Protein AF-A0A2A5XKE8-F1 (afdb_monomer_lite)

Radius of gyration: 31.84 Å; chains: 1; bounding box: 70×26×114 Å

Secondary structure (DSSP, 8-state):
-EEE--EEEEEE-TTS-EEEEEEE--EEE--TTT--EEEPEEEE-SSEEEEEEEEEE------TTS-EEEEEEEEEETT-EEEETTEEEEEEEEEEEEE--TT--S--EEEEEEEEEEE-TTS-EEEEEEEEEEETTEEEEE-EEEEETTEEEEEEEEEEETTTTEEEEEEEEEGGGS---EEEEEEEEETHHHHHHHHHHHHHHHHHHHHHHHHHH--

Foldseek 3Di:
DKDKDKDWDWDQDPVRDTDTDDIWIWIWDQDPPPGIDTDWTWDDDPFKIKIKTFRDWDDPPQDPVDQWDDKDKDKDAAQDWDDDPQKIKHQPDKDWDWPCPVPDPAWTWIKIWTWIWIAGPVGDIWIWIWMWIAHRNDIDTDWTWTDDPQWIKIWTWDDDDPPVNITIIIITTGNSVDDTDIDMDMDMDGPVVVVVVVVVVVVVVVVVVVVVVVVVVVD

pLDDT: mean 70.06, std 11.03, range [45.16, 94.19]

Structure (mmCIF, N/CA/C/O backbone):
data_AF-A0A2A5XKE8-F1
#
_entry.id   AF-A0A2A5XKE8-F1
#
loop_
_atom_site.group_PDB
_atom_site.id
_atom_site.type_symbol
_atom_site.label_atom_id
_atom_site.label_alt_id
_atom_site.label_comp_id
_atom_site.label_asym_id
_atom_site.label_entity_id
_atom_site.label_seq_id
_atom_site.pdbx_PDB_ins_code
_atom_site.Cartn_x
_atom_site.Cartn_y
_atom_site.Cartn_z
_atom_site.occupancy
_atom_site.B_iso_or_equiv
_atom_site.auth_seq_id
_atom_site.auth_comp_id
_atom_site.auth_asym_id
_atom_site.auth_atom_id
_atom_site.pdbx_PDB_model_num
ATOM 1 N N . ILE A 1 1 ? 8.400 7.708 13.912 1.00 57.88 1 ILE A N 1
ATOM 2 C CA . ILE A 1 1 ? 7.518 8.795 13.405 1.00 57.88 1 ILE A CA 1
ATOM 3 C C . ILE A 1 1 ? 6.110 8.566 13.942 1.00 57.88 1 ILE A C 1
ATOM 5 O O . ILE A 1 1 ? 5.702 7.415 14.064 1.00 57.88 1 ILE A O 1
ATOM 9 N N . ASN A 1 2 ? 5.396 9.638 14.292 1.00 59.97 2 ASN A N 1
ATOM 10 C CA . ASN A 1 2 ? 4.041 9.581 14.834 1.00 59.97 2 ASN A CA 1
ATOM 11 C C . ASN A 1 2 ? 3.037 9.895 13.707 1.00 59.97 2 ASN A C 1
ATOM 13 O O . ASN A 1 2 ? 2.985 11.043 13.273 1.00 59.97 2 ASN A O 1
ATOM 17 N N . LYS A 1 3 ? 2.240 8.911 13.249 1.00 63.44 3 LYS A N 1
ATOM 18 C CA . LYS A 1 3 ? 1.165 9.122 12.254 1.00 63.44 3 LYS A CA 1
ATOM 19 C C . LYS A 1 3 ? -0.223 8.855 12.854 1.00 63.44 3 LYS A C 1
ATOM 21 O O . LYS A 1 3 ? -0.474 7.779 13.396 1.00 63.44 3 LYS A O 1
ATOM 26 N N . THR A 1 4 ? -1.121 9.833 12.736 1.00 65.31 4 THR A N 1
ATOM 27 C CA . THR A 1 4 ? -2.529 9.741 13.163 1.00 65.31 4 THR A CA 1
ATOM 28 C C . THR A 1 4 ? -3.413 9.524 11.944 1.00 65.31 4 THR A C 1
ATOM 30 O O . THR A 1 4 ? -3.247 10.228 10.950 1.00 65.31 4 THR A O 1
ATOM 33 N N . TYR A 1 5 ? -4.357 8.589 12.030 1.00 67.88 5 TYR A N 1
ATOM 34 C CA . TYR A 1 5 ? -5.346 8.343 10.984 1.00 67.88 5 TYR A CA 1
ATOM 35 C C . TYR A 1 5 ? -6.744 8.644 11.512 1.00 67.88 5 TYR A C 1
ATOM 37 O O . TYR A 1 5 ? -7.051 8.317 12.656 1.00 67.88 5 TYR A O 1
ATOM 45 N N . GLU A 1 6 ? -7.581 9.245 10.673 1.00 73.00 6 GLU A N 1
ATOM 46 C CA . GLU A 1 6 ? -9.000 9.464 10.947 1.00 73.00 6 GLU A CA 1
ATOM 47 C C . GLU A 1 6 ? -9.807 8.398 10.200 1.00 73.00 6 GLU A C 1
ATOM 49 O O . GLU A 1 6 ? -9.704 8.274 8.979 1.00 73.00 6 GLU A O 1
ATOM 54 N N . VAL A 1 7 ? -10.556 7.575 10.938 1.00 73.31 7 VAL A N 1
ATOM 55 C CA . VAL A 1 7 ? -11.347 6.472 10.381 1.00 73.31 7 VAL A CA 1
ATOM 56 C C . VAL A 1 7 ? -12.816 6.692 10.712 1.00 73.31 7 VAL A C 1
ATOM 58 O O . VAL A 1 7 ? -13.232 6.566 11.867 1.00 73.31 7 VAL A O 1
ATOM 61 N N . GLU A 1 8 ? -13.604 6.986 9.684 1.00 77.44 8 GLU A N 1
ATOM 62 C CA . GLU A 1 8 ? -15.050 7.172 9.781 1.00 77.44 8 GLU A CA 1
ATOM 63 C C . GLU A 1 8 ? -15.791 5.847 9.559 1.00 77.44 8 GLU A C 1
ATOM 65 O O . GLU A 1 8 ? -15.560 5.128 8.584 1.00 77.44 8 GLU A O 1
ATOM 70 N N . TYR A 1 9 ? -16.712 5.524 10.463 1.00 73.94 9 TYR A N 1
ATOM 71 C CA . TYR A 1 9 ? -17.540 4.327 10.391 1.00 73.94 9 TYR A CA 1
ATOM 72 C C . TYR A 1 9 ? -18.950 4.677 9.929 1.00 73.94 9 TYR A C 1
ATOM 74 O O . TYR A 1 9 ? -19.633 5.518 10.518 1.00 73.94 9 TYR A O 1
ATOM 82 N N . PHE A 1 10 ? -19.415 3.956 8.910 1.00 78.38 10 PHE A N 1
ATOM 83 C CA . PHE A 1 10 ? -20.748 4.109 8.341 1.00 78.38 10 PHE A CA 1
ATOM 84 C C . PHE A 1 10 ? -21.548 2.815 8.473 1.00 78.38 10 PHE A C 1
ATOM 86 O O . PHE A 1 10 ? -21.023 1.719 8.274 1.00 78.38 10 PHE A O 1
ATOM 93 N N . ASN A 1 11 ? -22.839 2.940 8.771 1.00 76.12 11 ASN A N 1
ATOM 94 C CA . ASN A 1 11 ? -23.785 1.834 8.719 1.00 76.12 11 ASN A CA 1
ATOM 95 C C . ASN A 1 11 ? -24.536 1.859 7.384 1.00 76.12 11 ASN A C 1
ATOM 97 O O . ASN A 1 11 ? -25.026 2.908 6.959 1.00 76.12 11 ASN A O 1
ATOM 101 N N . LEU A 1 12 ? -24.636 0.707 6.727 1.00 73.38 12 LEU A N 1
ATOM 102 C CA . LEU A 1 12 ? -25.359 0.577 5.468 1.00 73.38 12 LEU A CA 1
ATOM 103 C C . LEU A 1 12 ? -26.851 0.369 5.756 1.00 73.38 12 LEU A C 1
ATOM 105 O O . LEU A 1 12 ? -27.257 -0.673 6.277 1.00 73.38 12 LEU A O 1
ATOM 109 N N . LYS A 1 13 ? -27.690 1.346 5.396 1.00 74.81 13 LYS A N 1
ATOM 110 C CA . LYS A 1 13 ? -29.150 1.189 5.450 1.00 74.81 13 LYS A CA 1
ATOM 111 C C . LYS A 1 13 ? -29.639 0.291 4.315 1.00 74.81 13 LYS A C 1
ATOM 113 O O . LYS A 1 13 ? -29.020 0.193 3.259 1.00 74.81 13 LYS A O 1
ATOM 118 N N . LYS A 1 14 ? -30.810 -0.325 4.512 1.00 68.00 14 LYS A N 1
ATOM 119 C CA . LYS A 1 14 ? -31.470 -1.193 3.514 1.00 68.00 14 LYS A CA 1
ATOM 120 C C . LYS A 1 14 ? -31.769 -0.489 2.183 1.00 68.00 14 LYS A C 1
ATOM 122 O O . LYS A 1 14 ? -31.906 -1.167 1.173 1.00 68.00 14 LYS A O 1
ATOM 127 N N . ASP A 1 15 ? -31.792 0.842 2.187 1.00 71.81 15 ASP A N 1
ATOM 128 C CA . ASP A 1 15 ? -32.018 1.683 1.007 1.00 71.81 15 ASP A CA 1
ATOM 129 C C . ASP A 1 15 ? -30.712 2.051 0.268 1.00 71.81 15 ASP A C 1
ATOM 131 O O . ASP A 1 15 ? -30.727 2.868 -0.647 1.00 71.81 15 ASP A O 1
ATOM 135 N N . GLY A 1 16 ? -29.567 1.486 0.673 1.00 72.06 16 GLY A N 1
ATOM 136 C CA . GLY A 1 16 ? -28.259 1.732 0.052 1.00 72.06 16 GLY A CA 1
ATOM 137 C C . GLY A 1 16 ? -27.580 3.038 0.478 1.00 72.06 16 GLY A C 1
ATOM 138 O O . GLY A 1 16 ? -26.520 3.373 -0.044 1.00 72.06 16 GLY A O 1
ATOM 139 N N . THR A 1 17 ? -28.162 3.777 1.425 1.00 70.19 17 THR A N 1
ATOM 140 C CA . THR A 1 17 ? -27.572 4.999 1.986 1.00 70.19 17 THR A CA 1
ATOM 141 C C . THR A 1 17 ? -26.669 4.685 3.180 1.00 70.19 17 THR A C 1
ATOM 143 O O . THR A 1 17 ? -26.975 3.820 4.005 1.00 70.19 17 THR A O 1
ATOM 146 N N . PHE A 1 18 ? -25.546 5.396 3.271 1.00 73.75 18 PHE A N 1
ATOM 147 C CA . PHE A 1 18 ? -24.601 5.298 4.381 1.00 73.75 18 PHE A CA 1
ATOM 148 C C . PHE A 1 18 ? -24.987 6.296 5.477 1.00 73.75 18 PHE A C 1
ATOM 150 O O . PHE A 1 18 ? -25.094 7.493 5.222 1.00 73.75 18 PHE A O 1
ATOM 157 N N . GLU A 1 19 ? -25.207 5.814 6.699 1.00 69.38 19 GLU A N 1
ATOM 158 C CA . GLU A 1 19 ? -25.415 6.661 7.875 1.00 69.38 19 GLU A CA 1
ATOM 159 C C . GLU A 1 19 ? -24.149 6.664 8.729 1.00 69.38 19 GLU A C 1
ATOM 161 O O . GLU A 1 19 ? -23.698 5.611 9.184 1.00 69.38 19 GLU A O 1
ATOM 166 N N . TYR A 1 20 ? -23.577 7.851 8.933 1.00 70.00 20 TYR A N 1
ATOM 167 C CA . TYR A 1 20 ? -22.421 8.044 9.800 1.00 70.00 20 TYR A CA 1
ATOM 168 C C . TYR A 1 20 ? -22.751 7.613 11.234 1.00 70.00 20 TYR A C 1
ATOM 170 O O . TYR A 1 20 ? -23.765 8.025 11.800 1.00 70.00 20 TYR A O 1
ATOM 178 N N . GLN A 1 21 ? -21.897 6.773 11.812 1.00 67.12 21 GLN A N 1
ATOM 179 C CA . GLN A 1 21 ? -22.031 6.284 13.182 1.00 67.12 21 GLN A CA 1
ATOM 180 C C . GLN A 1 21 ? -21.066 7.022 14.107 1.00 67.12 21 GLN A C 1
ATOM 182 O O . GLN A 1 21 ? -21.492 7.624 15.093 1.00 67.12 21 GLN A O 1
ATOM 187 N N . PHE A 1 22 ? -19.772 6.964 13.794 1.00 65.75 22 PHE A N 1
ATOM 188 C CA . PHE A 1 22 ? -18.718 7.547 14.612 1.00 65.75 22 PHE A CA 1
ATOM 189 C C . PHE A 1 22 ? -17.369 7.588 13.888 1.00 65.75 22 PHE A C 1
ATOM 191 O O . PHE A 1 22 ? -17.139 6.836 12.944 1.00 65.75 22 PHE A O 1
ATOM 198 N N . THR A 1 23 ? -16.458 8.408 14.405 1.00 68.81 23 THR A N 1
ATOM 199 C CA . THR A 1 23 ? -15.061 8.488 13.972 1.00 68.81 23 THR A CA 1
ATOM 200 C C . THR A 1 23 ? -14.151 7.978 15.078 1.00 68.81 23 THR A C 1
ATOM 202 O O . THR A 1 23 ? -14.299 8.358 16.244 1.00 68.81 23 THR A O 1
ATOM 205 N N . LEU A 1 24 ? -13.188 7.134 14.710 1.00 68.06 24 LEU A N 1
ATOM 206 C CA . LEU A 1 24 ? -12.073 6.747 15.567 1.00 68.06 24 LEU A CA 1
ATOM 207 C C . LEU A 1 24 ? -10.780 7.317 15.003 1.00 68.06 24 LEU A C 1
ATOM 209 O O . LEU A 1 24 ? -10.559 7.292 13.797 1.00 68.06 24 LEU A O 1
ATOM 213 N N . ASN A 1 25 ? -9.908 7.762 15.904 1.00 66.12 25 ASN A N 1
ATOM 214 C CA . ASN A 1 25 ? -8.600 8.307 15.558 1.00 66.12 25 ASN A CA 1
ATOM 215 C C . ASN A 1 25 ? -7.491 7.374 16.061 1.00 66.12 25 ASN A C 1
ATOM 217 O O . ASN A 1 25 ? -6.861 7.676 17.080 1.00 66.12 25 ASN A O 1
ATOM 221 N N . PRO A 1 26 ? -7.302 6.186 15.456 1.00 65.62 26 PRO A N 1
ATOM 222 C CA . PRO A 1 26 ? -6.189 5.331 15.818 1.00 65.62 26 PRO A CA 1
ATOM 223 C C . PRO A 1 26 ? -4.871 5.971 15.368 1.00 65.62 26 PRO A C 1
ATOM 225 O O . PRO A 1 26 ? -4.769 6.633 14.333 1.00 65.62 26 PRO A O 1
ATOM 228 N N . PHE A 1 27 ? -3.840 5.757 16.168 1.00 63.53 27 PHE A N 1
ATOM 229 C CA . PHE A 1 27 ? -2.528 6.341 15.965 1.00 63.53 27 PHE A CA 1
ATOM 230 C C . PHE A 1 27 ? -1.472 5.229 15.983 1.00 63.53 27 PHE A C 1
ATOM 232 O O . PHE A 1 27 ? -1.585 4.277 16.757 1.00 63.53 27 PHE A O 1
ATOM 239 N N . ILE A 1 28 ? -0.460 5.334 15.118 1.00 61.72 28 ILE A N 1
ATOM 240 C CA . ILE A 1 28 ? 0.628 4.356 15.016 1.00 61.72 28 ILE A CA 1
ATOM 241 C C . ILE A 1 28 ? 1.982 5.026 15.271 1.00 61.72 28 ILE A C 1
ATOM 243 O O . ILE A 1 28 ? 2.338 6.036 14.653 1.00 61.72 28 ILE A O 1
ATOM 247 N N . GLN A 1 29 ? 2.743 4.439 16.197 1.00 56.53 29 GLN A N 1
ATOM 248 C CA . GLN A 1 29 ? 4.143 4.769 16.433 1.00 56.53 29 GLN A CA 1
ATOM 249 C C . GLN A 1 29 ? 5.007 3.828 15.600 1.00 56.53 29 GLN A C 1
ATOM 251 O O . GLN A 1 29 ? 5.116 2.631 15.874 1.00 56.53 29 GLN A O 1
ATOM 256 N N . LEU A 1 30 ? 5.609 4.391 14.560 1.00 57.34 30 LEU A N 1
ATOM 257 C CA . LEU A 1 30 ? 6.448 3.660 13.619 1.00 57.34 30 LEU A CA 1
ATOM 258 C C . LEU A 1 30 ? 7.893 3.737 14.115 1.00 57.34 30 LEU A C 1
ATOM 260 O O . LEU A 1 30 ? 8.438 4.842 14.261 1.00 57.34 30 LEU A O 1
ATOM 264 N N . ASN A 1 31 ? 8.479 2.577 14.415 1.00 52.53 31 ASN A N 1
ATOM 265 C CA . ASN A 1 31 ? 9.856 2.418 14.876 1.00 52.53 31 ASN A CA 1
ATOM 266 C C . ASN A 1 31 ? 10.547 1.310 14.065 1.00 52.53 31 ASN A C 1
ATOM 268 O O . ASN A 1 31 ? 10.176 0.142 14.164 1.00 52.53 31 ASN A O 1
ATOM 272 N N . GLU A 1 32 ? 11.571 1.684 13.298 1.00 53.69 32 GLU A N 1
ATOM 273 C CA . GLU A 1 32 ? 12.306 0.802 12.378 1.00 53.69 32 GLU A CA 1
ATOM 274 C C . GLU A 1 32 ? 13.070 -0.334 13.080 1.00 53.69 32 GLU A C 1
ATOM 276 O O . GLU A 1 32 ? 13.353 -1.358 12.466 1.00 53.69 32 GLU A O 1
ATOM 281 N N . ILE A 1 33 ? 13.391 -0.187 14.373 1.00 50.44 33 ILE A N 1
ATOM 282 C CA . ILE A 1 33 ? 14.240 -1.141 15.111 1.00 50.44 33 ILE A CA 1
ATOM 283 C C . ILE A 1 33 ? 13.409 -2.113 15.961 1.00 50.44 33 ILE A C 1
ATOM 285 O O . ILE A 1 33 ? 13.790 -3.268 16.140 1.00 50.44 33 ILE A O 1
ATOM 289 N N . MET A 1 34 ? 12.281 -1.651 16.509 1.00 53.91 34 MET A N 1
ATOM 290 C CA . MET A 1 34 ? 11.487 -2.391 17.507 1.00 53.91 34 MET A CA 1
ATOM 291 C C . MET A 1 34 ? 10.119 -2.864 16.985 1.00 53.91 34 MET A C 1
ATOM 293 O O . MET A 1 34 ? 9.387 -3.522 17.723 1.00 53.91 34 MET A O 1
ATOM 297 N N . GLY A 1 35 ? 9.777 -2.560 15.728 1.00 54.53 35 GLY A N 1
ATOM 298 C CA . GLY A 1 35 ? 8.476 -2.866 15.133 1.00 54.53 35 GLY A CA 1
ATOM 299 C C . GLY A 1 35 ? 7.404 -1.817 15.446 1.00 54.53 35 GLY A C 1
ATOM 300 O O . GLY A 1 35 ? 7.580 -0.934 16.288 1.00 54.53 35 GLY A O 1
ATOM 301 N N . ASN A 1 36 ? 6.279 -1.904 14.735 1.00 55.69 36 ASN A N 1
ATOM 302 C CA . ASN A 1 36 ? 5.171 -0.962 14.874 1.00 55.69 36 ASN A CA 1
ATOM 303 C C . ASN A 1 36 ? 4.461 -1.162 16.218 1.00 55.69 36 ASN A C 1
ATOM 305 O O . ASN A 1 36 ? 3.918 -2.236 16.484 1.00 55.69 36 ASN A O 1
ATOM 309 N N . VAL A 1 37 ? 4.432 -0.118 17.050 1.00 53.78 37 VAL A N 1
ATOM 310 C CA . VAL A 1 37 ? 3.644 -0.114 18.287 1.00 53.78 37 VAL A CA 1
ATOM 311 C C . VAL A 1 37 ? 2.305 0.528 17.973 1.00 53.78 37 VAL A C 1
ATOM 313 O O . VAL A 1 37 ? 2.186 1.733 17.741 1.00 53.78 37 VAL A O 1
ATOM 316 N N . ALA A 1 38 ? 1.299 -0.328 17.911 1.00 52.56 38 ALA A N 1
ATOM 317 C CA . ALA A 1 38 ? -0.066 0.038 17.623 1.00 52.56 38 ALA A CA 1
ATOM 318 C C . ALA A 1 38 ? -0.838 0.191 18.934 1.00 52.56 38 ALA A C 1
ATOM 320 O O . ALA A 1 38 ? -1.060 -0.783 19.655 1.00 52.56 38 ALA A O 1
ATOM 321 N N . GLU A 1 39 ? -1.241 1.419 19.256 1.00 55.62 39 GLU A N 1
ATOM 322 C CA . GLU A 1 39 ? -2.087 1.673 20.419 1.00 55.62 39 GLU A CA 1
ATOM 323 C C . GLU A 1 39 ? -3.560 1.692 19.982 1.00 55.62 39 GLU A C 1
ATOM 325 O O . GLU A 1 39 ? -3.934 2.449 19.079 1.00 55.62 39 GLU A O 1
ATOM 330 N N . PRO A 1 40 ? -4.418 0.832 20.561 1.00 55.00 40 PRO A N 1
ATOM 331 C CA . PRO A 1 40 ? -5.811 0.745 20.156 1.00 55.00 40 PRO A CA 1
ATOM 332 C C . PRO A 1 40 ? -6.593 1.984 20.604 1.00 55.00 40 PRO A C 1
ATOM 334 O O . PRO A 1 40 ? -6.545 2.378 21.769 1.00 55.00 40 PRO A O 1
ATOM 337 N N . SER A 1 41 ? -7.383 2.557 19.695 1.00 52.88 41 SER A N 1
ATOM 338 C CA . SER A 1 41 ? -8.382 3.571 20.049 1.00 52.88 41 SER A CA 1
ATOM 339 C C . SER A 1 41 ? -9.702 2.881 20.392 1.00 52.88 41 SER A C 1
ATOM 341 O O . SER A 1 41 ? -10.133 1.963 19.685 1.00 52.88 41 SER A O 1
ATOM 343 N N . THR A 1 42 ? -10.319 3.299 21.497 1.00 56.56 42 THR A N 1
ATOM 344 C CA . THR A 1 42 ? -11.562 2.719 22.024 1.00 56.56 42 THR A CA 1
ATOM 345 C C . THR A 1 42 ? -12.635 3.792 22.054 1.00 56.56 42 THR A C 1
ATOM 347 O O . THR A 1 42 ? -12.401 4.879 22.581 1.00 56.56 42 THR A O 1
ATOM 350 N N . GLN A 1 43 ? -13.822 3.479 21.543 1.00 56.84 43 GLN A N 1
ATOM 351 C CA . GLN A 1 43 ? -15.004 4.299 21.780 1.00 56.84 43 GLN A CA 1
ATOM 352 C C . GLN A 1 43 ? -16.096 3.469 22.431 1.00 56.84 43 GLN A C 1
ATOM 354 O O . GLN A 1 43 ? -16.401 2.350 22.009 1.00 56.84 43 GLN A O 1
ATOM 359 N N . HIS A 1 44 ? -16.651 4.057 23.485 1.00 53.97 44 HIS A N 1
ATOM 360 C CA . HIS A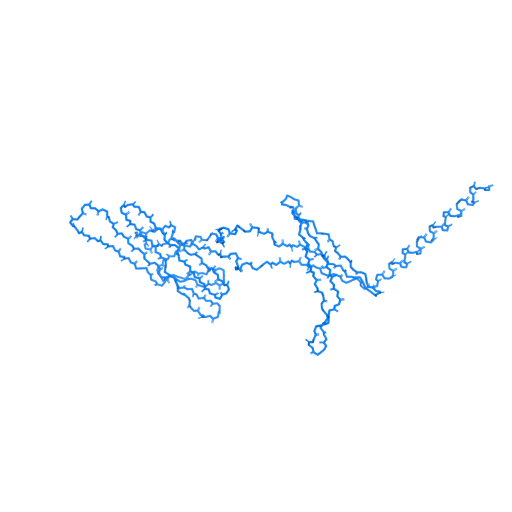 1 44 ? -17.651 3.436 24.329 1.00 53.97 44 HIS A CA 1
ATOM 361 C C . HIS A 1 44 ? -19.050 3.824 23.860 1.00 53.97 44 HIS A C 1
ATOM 363 O O . HIS A 1 44 ? -19.378 5.013 23.803 1.00 53.97 44 HIS A O 1
ATOM 369 N N . PHE A 1 45 ? -19.889 2.831 23.575 1.00 56.03 45 PHE A N 1
ATOM 370 C CA . PHE A 1 45 ? -21.327 3.023 23.391 1.00 56.03 45 PHE A CA 1
ATOM 371 C C . PHE A 1 45 ? -22.086 2.366 24.540 1.00 56.03 45 PHE A C 1
ATOM 373 O O . PHE A 1 45 ? -21.590 1.475 25.221 1.00 56.03 45 PHE A O 1
ATOM 380 N N . LEU A 1 46 ? -23.342 2.773 24.742 1.00 50.88 46 LEU A N 1
ATOM 381 C CA . LEU A 1 46 ? -24.173 2.269 25.844 1.00 50.88 46 LEU A CA 1
ATOM 382 C C . LEU A 1 46 ? -24.355 0.733 25.842 1.00 50.88 46 LEU A C 1
ATOM 384 O O . LEU A 1 46 ? -24.669 0.145 26.876 1.00 50.88 46 LEU A O 1
ATOM 388 N N . LEU A 1 47 ? -24.218 0.090 24.677 1.00 49.03 47 LEU A N 1
ATOM 389 C CA . LEU A 1 47 ? -24.500 -1.337 24.473 1.00 49.03 47 LEU A CA 1
ATOM 390 C C . LEU A 1 47 ? -23.286 -2.159 24.012 1.00 49.03 47 LEU A C 1
ATOM 392 O O . LEU A 1 47 ? -23.312 -3.385 24.142 1.00 49.03 47 LEU A O 1
ATOM 396 N N . TYR A 1 48 ? -22.245 -1.526 23.473 1.00 50.72 48 TYR A N 1
ATOM 397 C CA . TYR A 1 48 ? -21.072 -2.203 22.921 1.00 50.72 48 TYR A CA 1
ATOM 398 C C . TYR A 1 48 ? -19.864 -1.266 22.908 1.00 50.72 48 TYR A C 1
ATOM 400 O O . TYR A 1 48 ? -20.016 -0.059 22.756 1.00 50.72 48 TYR A O 1
ATOM 408 N N . ASP A 1 49 ? -18.668 -1.840 22.992 1.00 56.72 49 ASP A N 1
ATOM 409 C CA . ASP A 1 49 ? -17.419 -1.101 22.806 1.00 56.72 49 ASP A CA 1
ATOM 410 C C . ASP A 1 49 ? -16.768 -1.530 21.491 1.00 56.72 49 ASP A C 1
ATOM 412 O O . ASP A 1 49 ? -16.727 -2.726 21.169 1.00 56.72 49 ASP A O 1
ATOM 416 N N . VAL A 1 50 ? -16.271 -0.551 20.731 1.00 61.72 50 VAL A N 1
ATOM 417 C CA . VAL A 1 50 ? -15.536 -0.781 19.481 1.00 61.72 50 VAL A CA 1
ATOM 418 C C . VAL A 1 50 ? -14.067 -0.448 19.703 1.00 61.72 50 VAL A C 1
ATOM 420 O O . VAL A 1 50 ? -13.722 0.673 20.076 1.00 61.72 50 VAL A O 1
ATOM 423 N N . TYR A 1 51 ? -13.204 -1.425 19.435 1.00 59.41 51 TYR A N 1
ATOM 424 C CA . TYR A 1 51 ? -11.753 -1.286 19.497 1.00 59.41 51 TYR A CA 1
ATOM 425 C C . TYR A 1 51 ? -11.190 -1.314 18.090 1.00 59.41 51 TYR A C 1
ATOM 427 O O . TYR A 1 51 ? -11.402 -2.287 17.367 1.00 59.41 51 TYR A O 1
ATOM 435 N N . SER A 1 52 ? -10.445 -0.279 17.718 1.00 58.66 52 SER A N 1
ATOM 436 C CA . SER A 1 52 ? -9.721 -0.239 16.448 1.00 58.66 52 SER A CA 1
ATOM 437 C C . SER A 1 52 ? -8.227 -0.299 16.685 1.00 58.66 52 SER A C 1
ATOM 439 O O . SER A 1 52 ? -7.678 0.505 17.435 1.00 58.66 52 SER A O 1
ATOM 441 N N . HIS A 1 53 ? -7.575 -1.246 16.020 1.00 61.53 53 HIS A N 1
ATOM 442 C CA . HIS A 1 53 ? -6.142 -1.478 16.101 1.00 61.53 53 HIS A CA 1
ATOM 443 C C . HIS A 1 53 ? -5.518 -1.396 14.706 1.00 61.53 53 HIS A C 1
ATOM 445 O O . HIS A 1 53 ? -5.807 -2.232 13.847 1.00 61.53 53 HIS A O 1
ATOM 451 N N . LEU A 1 54 ? -4.660 -0.402 14.474 1.00 59.50 54 LEU A N 1
ATOM 452 C CA . LEU A 1 54 ? -3.857 -0.293 13.253 1.00 59.50 54 LEU A CA 1
ATOM 453 C C . LEU A 1 54 ? -2.686 -1.265 13.345 1.00 59.50 54 LEU A C 1
ATOM 455 O O . LEU A 1 54 ? -1.772 -1.041 14.115 1.00 59.50 54 LEU A O 1
ATOM 459 N N . THR A 1 55 ? -2.691 -2.347 12.580 1.00 58.19 55 THR A N 1
ATOM 460 C CA . THR A 1 55 ? -1.604 -3.342 12.632 1.00 58.19 55 THR A CA 1
ATOM 461 C C . THR A 1 55 ? -0.424 -2.927 11.750 1.00 58.19 55 THR A C 1
ATOM 463 O O . THR A 1 55 ? 0.725 -3.236 12.056 1.00 58.19 55 THR A O 1
ATOM 466 N N . TYR A 1 56 ? -0.700 -2.200 10.668 1.00 55.44 56 TYR A N 1
ATOM 467 C CA . TYR A 1 56 ? 0.307 -1.708 9.739 1.00 55.44 56 TYR A CA 1
ATOM 468 C C . TYR A 1 56 ? -0.206 -0.445 9.053 1.00 55.44 56 TYR A C 1
ATOM 470 O O . TYR A 1 56 ? -1.383 -0.364 8.696 1.00 55.44 56 TYR A O 1
ATOM 478 N N . ALA A 1 57 ? 0.679 0.522 8.870 1.00 56.91 57 ALA A N 1
ATOM 479 C CA . ALA A 1 57 ? 0.457 1.643 7.982 1.00 56.91 57 ALA A CA 1
ATOM 480 C C . ALA A 1 57 ? 1.690 1.750 7.098 1.00 56.91 57 ALA A C 1
ATOM 482 O O . ALA A 1 57 ? 2.804 1.708 7.626 1.00 56.91 57 ALA A O 1
ATOM 483 N N . ASP A 1 58 ? 1.473 1.853 5.793 1.00 57.12 58 ASP A N 1
ATOM 484 C CA . ASP A 1 58 ? 2.564 2.042 4.853 1.00 57.12 58 ASP A CA 1
ATOM 485 C C . ASP A 1 58 ? 3.318 3.346 5.177 1.00 57.12 58 ASP A C 1
ATOM 487 O O . ASP A 1 58 ? 2.729 4.391 5.503 1.00 57.12 58 ASP A O 1
ATOM 491 N N . VAL A 1 59 ? 4.641 3.243 5.218 1.00 52.84 59 VAL A N 1
ATOM 492 C CA . VAL A 1 59 ? 5.550 4.271 5.735 1.00 52.84 59 VAL A CA 1
ATOM 493 C C . VAL A 1 59 ? 6.579 4.725 4.741 1.00 52.84 59 VAL A C 1
ATOM 495 O O . VAL A 1 59 ? 7.317 5.642 5.095 1.00 52.84 59 VAL A O 1
ATOM 498 N N . ASP A 1 60 ? 6.601 4.151 3.544 1.00 56.00 60 ASP A N 1
ATOM 499 C CA . ASP A 1 60 ? 7.635 4.469 2.580 1.00 56.00 60 ASP A CA 1
ATOM 500 C C . ASP A 1 60 ? 7.514 5.951 2.178 1.00 56.00 60 ASP A C 1
ATOM 502 O O . ASP A 1 60 ? 6.640 6.385 1.422 1.00 56.00 60 ASP A O 1
ATOM 506 N N . GLU A 1 61 ? 8.370 6.770 2.803 1.00 54.84 61 GLU A N 1
ATOM 507 C CA . GLU A 1 61 ? 8.601 8.166 2.461 1.00 54.84 61 GLU A CA 1
ATOM 508 C C . GLU A 1 61 ? 9.415 8.162 1.179 1.00 54.84 61 GLU A C 1
ATOM 510 O O . GLU A 1 61 ? 10.645 8.184 1.176 1.00 54.84 61 GLU A O 1
ATOM 515 N N . HIS A 1 62 ? 8.700 8.062 0.071 1.00 56.72 62 HIS A N 1
ATOM 516 C CA . HIS A 1 62 ? 9.307 8.143 -1.235 1.00 56.72 62 HIS A CA 1
ATOM 517 C C . HIS A 1 62 ? 9.791 9.574 -1.514 1.00 56.72 62 HIS A C 1
ATOM 519 O O . HIS A 1 62 ? 9.116 10.557 -1.184 1.00 56.72 62 HIS A O 1
ATOM 525 N N . ASP A 1 63 ? 10.979 9.701 -2.106 1.00 58.50 63 ASP A N 1
ATOM 526 C CA . ASP A 1 63 ? 11.554 11.004 -2.433 1.00 58.50 63 ASP A CA 1
ATOM 527 C C . ASP A 1 63 ? 10.748 11.640 -3.570 1.00 58.50 63 ASP A C 1
ATOM 529 O O . ASP A 1 63 ? 10.731 11.159 -4.700 1.00 58.50 63 ASP A O 1
ATOM 533 N N . ILE A 1 64 ? 10.100 12.766 -3.275 1.00 60.50 64 ILE A N 1
ATOM 534 C CA . ILE A 1 64 ? 9.295 13.525 -4.240 1.00 60.50 64 ILE A CA 1
ATOM 535 C C . ILE A 1 64 ? 10.149 13.968 -5.449 1.00 60.50 64 ILE A C 1
ATOM 537 O O . ILE A 1 64 ? 9.609 14.212 -6.528 1.00 60.50 64 ILE A O 1
ATOM 541 N N . ASN A 1 65 ? 11.477 14.075 -5.295 1.00 60.03 65 ASN A N 1
ATOM 542 C CA . ASN A 1 65 ? 12.374 14.524 -6.361 1.00 60.03 65 ASN A CA 1
ATOM 543 C C . ASN A 1 65 ? 12.721 13.438 -7.394 1.00 60.03 65 ASN A C 1
ATOM 545 O O . ASN A 1 65 ? 13.028 13.791 -8.534 1.00 60.03 65 ASN A O 1
ATOM 549 N N . ASP A 1 66 ? 12.666 12.151 -7.037 1.00 68.56 66 ASP A N 1
ATOM 550 C CA . ASP A 1 66 ? 12.804 11.039 -7.988 1.00 68.56 66 ASP A CA 1
ATOM 551 C C . ASP A 1 66 ? 11.674 10.033 -7.762 1.00 68.56 66 ASP A C 1
ATOM 553 O O . ASP A 1 66 ? 11.861 9.040 -7.065 1.00 68.56 66 ASP A O 1
ATOM 557 N N . PRO A 1 67 ? 10.489 10.277 -8.351 1.00 68.00 67 PRO A N 1
ATOM 558 C CA . PRO A 1 67 ? 9.292 9.514 -8.040 1.00 68.00 67 PRO A CA 1
ATOM 559 C C . PRO A 1 67 ? 9.267 8.113 -8.666 1.00 68.00 67 PRO A C 1
ATOM 561 O O . PRO A 1 67 ? 8.217 7.477 -8.692 1.00 68.00 67 PRO A O 1
ATOM 564 N N . TYR A 1 68 ? 10.390 7.651 -9.221 1.00 74.69 68 TYR A N 1
ATOM 565 C CA . TYR A 1 68 ? 10.522 6.362 -9.884 1.00 74.69 68 TYR A CA 1
ATOM 566 C C . TYR A 1 68 ? 11.358 5.408 -9.028 1.00 74.69 68 TYR A C 1
ATOM 568 O O . TYR A 1 68 ? 12.576 5.553 -8.920 1.00 74.69 68 TYR A O 1
ATOM 576 N N . HIS A 1 69 ? 10.712 4.394 -8.460 1.00 64.44 69 HIS A N 1
ATOM 577 C CA . HIS A 1 69 ? 11.319 3.418 -7.559 1.00 64.44 69 HIS A CA 1
ATOM 578 C C . HIS A 1 69 ? 11.127 1.981 -8.069 1.00 64.44 69 HIS A C 1
ATOM 580 O O . HIS A 1 69 ? 10.569 1.762 -9.142 1.00 64.44 69 HIS A O 1
ATOM 586 N N . GLN A 1 70 ? 11.683 1.006 -7.340 1.00 64.25 70 GLN A N 1
ATOM 587 C CA . GLN A 1 70 ? 11.718 -0.418 -7.712 1.00 64.25 70 GLN A CA 1
ATOM 588 C C . GLN A 1 70 ? 12.405 -0.679 -9.062 1.00 64.25 70 GLN A C 1
ATOM 590 O O . GLN A 1 70 ? 11.780 -0.902 -10.095 1.00 64.25 70 GLN A O 1
ATOM 595 N N . GLU A 1 71 ? 13.741 -0.667 -9.044 1.00 71.81 71 GLU A N 1
ATOM 596 C CA . GLU A 1 71 ? 14.537 -1.004 -10.223 1.00 71.81 71 GLU A CA 1
ATOM 597 C C . GLU A 1 71 ? 14.434 -2.497 -10.548 1.00 71.81 71 GLU A C 1
ATOM 599 O O . GLU A 1 71 ? 14.946 -3.346 -9.815 1.00 71.81 71 GLU A O 1
ATOM 604 N N . SER A 1 72 ? 13.865 -2.803 -11.710 1.00 71.44 72 SER A N 1
ATOM 605 C CA . SER A 1 72 ? 13.826 -4.162 -12.241 1.00 71.44 72 SER A CA 1
ATOM 606 C C . SER A 1 72 ? 14.635 -4.271 -13.525 1.00 71.44 72 SER A C 1
ATOM 608 O O . SER A 1 72 ? 14.328 -3.647 -14.542 1.00 71.44 72 SER A O 1
ATOM 610 N N . ILE A 1 73 ? 15.702 -5.075 -13.479 1.00 71.94 73 ILE A N 1
ATOM 611 C CA . ILE A 1 73 ? 16.572 -5.328 -14.632 1.00 71.94 73 ILE A CA 1
ATOM 612 C C . ILE A 1 73 ? 15.949 -6.426 -15.488 1.00 71.94 73 ILE A C 1
ATOM 614 O O . ILE A 1 73 ? 15.952 -7.605 -15.132 1.00 71.94 73 ILE A O 1
ATOM 618 N N . ILE A 1 74 ? 15.471 -6.035 -16.659 1.00 71.56 74 ILE A N 1
ATOM 619 C CA . ILE A 1 74 ? 14.828 -6.912 -17.626 1.00 71.56 74 ILE A CA 1
ATOM 620 C C . ILE A 1 74 ? 15.817 -7.188 -18.757 1.00 71.56 74 ILE A C 1
ATOM 622 O O . ILE A 1 74 ? 16.217 -6.282 -19.488 1.00 71.56 74 ILE A O 1
ATOM 626 N N . ASN A 1 75 ? 16.214 -8.453 -18.908 1.00 73.06 75 ASN A N 1
ATOM 627 C CA . ASN A 1 75 ? 16.923 -8.930 -20.094 1.00 73.06 75 ASN A CA 1
ATOM 628 C C . ASN A 1 75 ? 15.879 -9.402 -21.102 1.00 73.06 75 ASN A C 1
ATOM 630 O O . ASN A 1 75 ? 15.208 -10.401 -20.851 1.00 73.06 75 ASN A O 1
ATOM 634 N N . ILE A 1 76 ? 15.749 -8.707 -22.227 1.00 73.25 76 ILE A N 1
ATOM 635 C CA . ILE A 1 76 ? 14.741 -9.014 -23.242 1.00 73.25 76 ILE A CA 1
ATOM 636 C C . ILE A 1 76 ? 15.392 -9.116 -24.623 1.00 73.25 76 ILE A C 1
ATOM 638 O O . ILE A 1 76 ? 16.261 -8.311 -24.982 1.00 73.25 76 ILE A O 1
ATOM 642 N N . LYS A 1 77 ? 15.000 -10.137 -25.395 1.00 73.31 77 LYS A N 1
ATOM 643 C CA . LYS A 1 77 ? 15.306 -10.234 -26.828 1.00 73.31 77 LYS A CA 1
ATOM 644 C C . LYS A 1 77 ? 14.111 -9.754 -27.643 1.00 73.31 77 LYS A C 1
ATOM 646 O O . LYS A 1 77 ? 12.988 -9.673 -27.151 1.00 73.31 77 LYS A O 1
ATOM 651 N N . GLN A 1 78 ? 14.355 -9.408 -28.902 1.00 69.56 78 GLN A N 1
ATOM 652 C CA . GLN A 1 78 ? 13.289 -8.982 -29.806 1.00 69.56 78 GLN A CA 1
ATOM 653 C C . GLN A 1 78 ? 12.220 -10.077 -29.941 1.00 69.56 78 GLN A C 1
ATOM 655 O O . GLN A 1 78 ? 12.547 -11.215 -30.271 1.00 69.56 78 GLN A O 1
ATOM 660 N N . GLY A 1 79 ? 10.955 -9.718 -29.705 1.00 67.19 79 GLY A N 1
ATOM 661 C CA . GLY A 1 79 ? 9.821 -10.645 -29.761 1.00 67.19 79 GLY A CA 1
ATOM 662 C C . GLY A 1 79 ? 9.564 -11.452 -28.483 1.00 67.19 79 GLY A C 1
ATOM 663 O O . GLY A 1 79 ? 8.564 -12.168 -28.431 1.00 67.19 79 GLY A O 1
ATOM 664 N N . ASP A 1 80 ? 10.402 -11.329 -27.449 1.00 70.06 80 ASP A N 1
ATOM 665 C CA . ASP A 1 80 ? 10.137 -11.962 -26.156 1.00 70.06 80 ASP A CA 1
ATOM 666 C C . ASP A 1 80 ? 9.055 -11.194 -25.376 1.00 70.06 80 ASP A C 1
ATOM 668 O O . ASP A 1 80 ? 8.869 -9.982 -25.523 1.00 70.06 80 ASP A O 1
ATOM 672 N N . THR A 1 81 ? 8.333 -11.929 -24.530 1.00 69.25 81 THR A N 1
ATOM 673 C CA . THR A 1 81 ? 7.313 -11.396 -23.618 1.00 69.25 81 THR A CA 1
ATOM 674 C C . THR A 1 81 ? 7.794 -11.556 -22.186 1.00 69.25 81 THR A C 1
ATOM 676 O O . THR A 1 81 ? 8.241 -12.638 -21.804 1.00 69.25 81 THR A O 1
ATOM 679 N N . LEU A 1 82 ? 7.662 -10.505 -21.383 1.00 71.62 82 LEU A N 1
ATOM 680 C CA . LEU A 1 82 ? 7.935 -10.551 -19.954 1.00 71.62 82 LEU A CA 1
ATOM 681 C C . LEU A 1 82 ? 6.723 -10.037 -19.179 1.00 71.62 82 LEU A C 1
ATOM 683 O O . LEU A 1 82 ? 6.093 -9.057 -19.569 1.00 71.62 82 LEU A O 1
ATOM 687 N N . THR A 1 83 ? 6.401 -10.697 -18.074 1.00 66.31 83 THR A N 1
ATOM 688 C CA . THR A 1 83 ? 5.407 -10.199 -17.123 1.00 66.31 83 THR A CA 1
ATOM 689 C C . THR A 1 83 ? 6.112 -9.330 -16.092 1.00 66.31 83 THR A C 1
ATOM 691 O O . THR A 1 83 ? 7.070 -9.779 -15.461 1.00 66.31 83 THR A O 1
ATOM 694 N N . TYR A 1 84 ? 5.643 -8.097 -15.941 1.00 69.88 84 TYR A N 1
ATOM 695 C CA . TYR A 1 84 ? 6.123 -7.150 -14.945 1.00 69.88 84 TYR A CA 1
ATOM 696 C C . TYR A 1 84 ? 4.933 -6.636 -14.130 1.00 69.88 84 TYR A C 1
ATOM 698 O O . TYR A 1 84 ? 4.029 -6.013 -14.687 1.00 69.88 84 TYR A O 1
ATOM 706 N N . ASP A 1 85 ? 4.907 -6.980 -12.840 1.00 68.12 85 ASP A N 1
ATOM 707 C CA . ASP A 1 85 ? 3.758 -6.834 -11.933 1.00 68.12 85 ASP A CA 1
ATOM 708 C C . ASP A 1 85 ? 2.429 -7.295 -12.576 1.00 68.12 85 ASP A C 1
ATOM 710 O O . ASP A 1 85 ? 2.200 -8.498 -12.742 1.00 68.12 85 ASP A O 1
ATOM 714 N N . LYS A 1 86 ? 1.572 -6.349 -12.986 1.00 65.69 86 LYS A N 1
ATOM 715 C CA . LYS A 1 86 ? 0.246 -6.583 -13.591 1.00 65.69 86 LYS A CA 1
ATOM 716 C C . LYS A 1 86 ? 0.201 -6.407 -15.111 1.00 65.69 86 LYS A C 1
ATOM 718 O O . LYS A 1 86 ? -0.881 -6.485 -15.689 1.00 65.69 86 LYS A O 1
ATOM 723 N N . HIS A 1 87 ? 1.339 -6.174 -15.762 1.00 68.00 87 HIS A N 1
ATOM 724 C CA . HIS A 1 87 ? 1.404 -5.887 -17.195 1.00 68.00 87 HIS A CA 1
ATOM 725 C C . HIS A 1 87 ? 2.260 -6.900 -17.945 1.00 68.00 87 HIS A C 1
ATOM 727 O O . HIS A 1 87 ? 3.255 -7.427 -17.441 1.00 68.00 87 HIS A O 1
ATOM 733 N N . PHE A 1 88 ? 1.886 -7.142 -19.200 1.00 70.44 88 PHE A N 1
ATOM 734 C CA . PHE A 1 88 ? 2.748 -7.842 -20.146 1.00 70.44 88 PHE A CA 1
ATOM 735 C C . PHE A 1 88 ? 3.539 -6.811 -20.942 1.00 70.44 88 PHE A C 1
ATOM 737 O O . PHE A 1 88 ? 2.963 -5.979 -21.643 1.00 70.44 88 PHE A O 1
ATOM 744 N N . ILE A 1 89 ? 4.861 -6.866 -20.827 1.00 75.25 89 ILE A N 1
ATOM 745 C CA . ILE A 1 89 ? 5.791 -6.019 -21.565 1.00 75.25 89 ILE A CA 1
ATOM 746 C C . ILE A 1 89 ? 6.359 -6.830 -22.726 1.00 75.25 89 ILE A C 1
ATOM 748 O O . ILE A 1 89 ? 6.869 -7.940 -22.558 1.00 75.25 89 ILE A O 1
ATOM 752 N N . PHE A 1 90 ? 6.294 -6.241 -23.911 1.00 73.75 90 PHE A N 1
ATOM 753 C CA . PHE A 1 90 ? 6.774 -6.792 -25.165 1.00 73.75 90 PHE A CA 1
ATOM 754 C C . PHE A 1 90 ? 7.807 -5.843 -25.766 1.00 73.75 90 PHE A C 1
ATOM 756 O O . PHE A 1 90 ? 7.592 -4.631 -25.840 1.00 73.75 90 PHE A O 1
ATOM 763 N N . LEU A 1 91 ? 8.915 -6.392 -26.257 1.00 72.94 91 LEU A N 1
ATOM 764 C CA . LEU A 1 91 ? 9.818 -5.657 -27.137 1.00 72.94 91 LEU A CA 1
ATOM 765 C C . LEU A 1 91 ? 9.382 -5.907 -28.581 1.00 72.94 91 LEU A C 1
ATOM 767 O O . LEU A 1 91 ? 9.718 -6.940 -29.163 1.00 72.94 91 LEU A O 1
ATOM 771 N N . ASP A 1 92 ? 8.624 -4.964 -29.137 1.00 70.00 92 ASP A N 1
ATOM 772 C CA . ASP A 1 92 ? 8.017 -5.083 -30.467 1.00 70.00 92 ASP A CA 1
ATOM 773 C C . ASP A 1 92 ? 9.091 -5.017 -31.564 1.00 70.00 92 ASP A C 1
ATOM 775 O O . ASP A 1 92 ? 9.245 -5.916 -32.393 1.00 70.00 92 ASP A O 1
ATOM 779 N N . SER A 1 93 ? 9.931 -3.980 -31.523 1.00 68.38 93 SER A N 1
ATOM 780 C CA . SER A 1 93 ? 11.013 -3.816 -32.494 1.00 68.38 93 SER A CA 1
ATOM 781 C C . SER A 1 93 ? 12.209 -3.079 -31.911 1.00 68.38 93 SER A C 1
ATOM 783 O O . SER A 1 93 ? 12.040 -2.120 -31.159 1.00 68.38 93 SER A O 1
ATOM 785 N N . LEU A 1 94 ? 13.409 -3.484 -32.325 1.00 72.75 94 LEU A N 1
ATOM 786 C CA . LEU A 1 94 ? 14.645 -2.749 -32.084 1.00 72.75 94 LEU A CA 1
ATOM 787 C C . LEU A 1 94 ? 15.122 -2.156 -33.414 1.00 72.75 94 LEU A C 1
ATOM 789 O O . LEU A 1 94 ? 15.532 -2.888 -34.312 1.00 72.75 94 LEU A O 1
ATOM 793 N N . MET A 1 95 ? 15.048 -0.835 -33.556 1.00 68.94 95 MET A N 1
ATOM 794 C CA . MET A 1 95 ? 15.572 -0.138 -34.729 1.00 68.94 95 MET A CA 1
ATOM 795 C C . MET A 1 95 ? 17.004 0.305 -34.455 1.00 68.94 95 MET A C 1
ATOM 797 O O . MET A 1 95 ? 17.267 0.999 -33.475 1.00 68.94 95 MET A O 1
ATOM 801 N N . VAL A 1 96 ? 17.925 -0.078 -35.338 1.00 70.88 96 VAL A N 1
ATOM 802 C CA . VAL A 1 96 ? 19.330 0.333 -35.283 1.00 70.88 96 VAL A CA 1
ATOM 803 C C . VAL A 1 96 ? 19.597 1.281 -36.439 1.00 70.88 96 VAL A C 1
ATOM 805 O O . VAL A 1 96 ? 19.490 0.895 -37.600 1.00 70.88 96 VAL A O 1
ATOM 808 N N . ASN A 1 97 ? 19.955 2.519 -36.125 1.00 66.50 97 ASN A N 1
ATOM 809 C CA . ASN A 1 97 ? 20.437 3.485 -37.094 1.00 66.50 97 ASN A CA 1
ATOM 810 C C . ASN A 1 97 ? 21.921 3.741 -36.827 1.00 66.50 97 ASN A C 1
ATOM 812 O O . ASN A 1 97 ? 22.281 4.446 -35.886 1.00 66.50 97 ASN A O 1
ATOM 816 N N . ALA A 1 98 ? 22.781 3.125 -37.632 1.00 59.72 98 ALA A N 1
ATOM 817 C CA . ALA A 1 98 ? 24.218 3.345 -37.589 1.00 59.72 98 ALA A CA 1
ATOM 818 C C . ALA A 1 98 ? 24.619 4.154 -38.821 1.00 59.72 98 ALA A C 1
ATOM 820 O O . ALA A 1 98 ? 24.520 3.664 -39.949 1.00 59.72 98 ALA A O 1
ATOM 821 N N . ASN A 1 99 ? 25.086 5.387 -38.617 1.00 54.97 99 ASN A N 1
ATOM 822 C CA . ASN A 1 99 ? 25.634 6.165 -39.718 1.00 54.97 99 ASN A CA 1
ATOM 823 C C . ASN A 1 99 ? 27.093 5.749 -39.917 1.00 54.97 99 ASN A C 1
ATOM 825 O O . ASN A 1 99 ? 28.001 6.240 -39.249 1.00 54.97 99 ASN A O 1
ATOM 829 N N . THR A 1 100 ? 27.315 4.793 -40.813 1.00 50.50 100 THR A N 1
ATOM 830 C CA . THR A 1 100 ? 28.660 4.408 -41.236 1.00 50.50 100 THR A CA 1
ATOM 831 C C . THR A 1 100 ? 29.000 5.215 -42.478 1.00 50.50 100 THR A C 1
ATOM 833 O O . THR A 1 100 ? 28.595 4.871 -43.582 1.00 50.50 100 THR A O 1
ATOM 836 N N . ASN A 1 101 ? 29.731 6.319 -42.315 1.00 48.88 101 ASN A N 1
ATOM 837 C CA . ASN A 1 101 ? 30.414 6.911 -43.458 1.00 48.88 101 ASN A CA 1
ATOM 838 C C . ASN A 1 101 ? 31.759 6.177 -43.616 1.00 48.88 101 ASN A C 1
ATOM 840 O O . ASN A 1 101 ? 32.640 6.385 -42.777 1.00 48.88 101 ASN A O 1
ATOM 844 N N . PRO A 1 102 ? 31.935 5.303 -44.627 1.00 52.88 102 PRO A N 1
ATOM 845 C CA . PRO A 1 102 ? 33.102 4.421 -44.735 1.00 52.88 102 PRO A CA 1
ATOM 846 C C . PRO A 1 102 ? 34.440 5.155 -44.937 1.00 52.88 102 PRO A C 1
ATOM 848 O O . PRO A 1 102 ? 35.489 4.525 -44.846 1.00 52.88 102 PRO A O 1
ATOM 851 N N . GLU A 1 103 ? 34.430 6.474 -45.167 1.00 52.19 103 GLU A N 1
ATOM 852 C CA . GLU A 1 103 ? 35.639 7.291 -45.348 1.00 52.19 103 GLU A CA 1
ATOM 853 C C . GLU A 1 103 ? 36.019 8.178 -44.147 1.00 52.19 103 GLU A C 1
ATOM 855 O O . GLU A 1 103 ? 37.032 8.877 -44.195 1.00 52.19 103 GLU A O 1
ATOM 860 N N . SER A 1 104 ? 35.257 8.180 -43.046 1.00 45.16 104 SER A N 1
ATOM 861 C CA . SER A 1 104 ? 35.577 9.036 -41.896 1.00 45.16 104 SER A CA 1
ATOM 862 C C . SER A 1 104 ? 36.187 8.243 -40.742 1.00 45.16 104 SER A C 1
ATOM 864 O O . SER A 1 104 ? 35.519 7.436 -40.109 1.00 45.16 104 SER A O 1
ATOM 866 N N . GLN A 1 105 ? 37.437 8.548 -40.379 1.00 48.91 105 GLN A N 1
ATOM 867 C CA . GLN A 1 105 ? 38.085 8.120 -39.123 1.00 48.91 105 GLN A CA 1
ATOM 868 C C . GLN A 1 105 ? 37.457 8.757 -37.860 1.00 48.91 105 GLN A C 1
ATOM 870 O O . GLN A 1 105 ? 38.101 8.852 -36.815 1.00 48.91 105 GLN A O 1
ATOM 875 N N . LYS A 1 106 ? 36.216 9.248 -37.935 1.00 51.09 106 LYS A N 1
ATOM 876 C CA . LYS A 1 106 ? 35.498 9.845 -36.809 1.00 51.09 106 LYS A CA 1
ATOM 877 C C . LYS A 1 106 ? 34.367 8.925 -36.383 1.00 51.09 106 LYS A C 1
ATOM 879 O O . LYS A 1 106 ? 33.568 8.522 -37.213 1.00 51.09 106 LYS A O 1
ATOM 884 N N . ALA A 1 107 ? 34.381 8.634 -35.083 1.00 52.94 107 ALA A N 1
ATOM 885 C CA . ALA A 1 107 ? 33.301 8.157 -34.229 1.00 52.94 107 ALA A CA 1
ATOM 886 C C . ALA A 1 107 ? 32.103 7.488 -34.918 1.00 52.94 107 ALA A C 1
ATOM 888 O O . ALA A 1 107 ? 31.318 8.134 -35.604 1.00 52.94 107 ALA A O 1
ATOM 889 N N . LEU A 1 108 ? 31.924 6.199 -34.636 1.00 57.44 108 LEU A N 1
ATOM 890 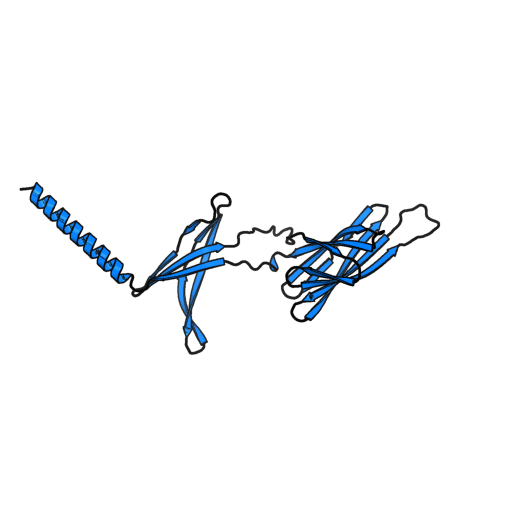C CA . LEU A 1 108 ? 30.708 5.476 -34.976 1.00 57.44 108 LEU A CA 1
ATOM 891 C C . LEU A 1 108 ? 29.521 6.115 -34.228 1.00 57.44 108 LEU A C 1
ATOM 893 O O . LEU A 1 108 ? 29.422 5.983 -33.007 1.00 57.44 108 LEU A O 1
ATOM 897 N N . ASP A 1 109 ? 28.650 6.811 -34.958 1.00 64.19 109 ASP A N 1
ATOM 898 C CA . ASP A 1 109 ? 27.390 7.332 -34.429 1.00 64.19 109 ASP A CA 1
ATOM 899 C C . ASP A 1 109 ? 26.324 6.233 -34.577 1.00 64.19 109 ASP A C 1
ATOM 901 O O . ASP A 1 109 ? 25.850 5.944 -35.682 1.00 64.19 109 ASP A O 1
ATOM 905 N N . VAL A 1 110 ? 25.979 5.582 -33.462 1.00 71.88 110 VAL A N 1
ATOM 906 C CA . VAL A 1 110 ? 24.979 4.503 -33.407 1.00 71.88 110 VAL A CA 1
ATOM 907 C C . VAL A 1 110 ? 23.803 4.956 -32.564 1.00 71.88 110 VAL A C 1
ATOM 909 O O . VAL A 1 110 ? 23.971 5.310 -31.404 1.00 71.88 110 VAL A O 1
ATOM 912 N N . MET A 1 111 ? 22.600 4.901 -33.120 1.00 73.19 111 MET A N 1
ATOM 913 C CA . MET A 1 111 ? 21.357 5.143 -32.399 1.00 73.19 111 MET A CA 1
ATOM 914 C C . MET A 1 111 ? 20.501 3.879 -32.416 1.00 73.19 111 MET A C 1
ATOM 916 O O . MET A 1 111 ? 20.257 3.292 -33.467 1.00 73.19 111 MET A O 1
ATOM 920 N N . LEU A 1 112 ? 20.033 3.470 -31.246 1.00 76.69 112 LEU A N 1
ATOM 921 C CA . LEU A 1 112 ? 19.139 2.344 -31.031 1.00 76.69 112 LEU A CA 1
ATOM 922 C C . LEU A 1 112 ? 17.819 2.876 -30.489 1.00 76.69 112 LEU A C 1
ATOM 924 O O . LEU A 1 112 ? 17.812 3.646 -29.532 1.00 76.69 112 LEU A O 1
ATOM 928 N N . ILE A 1 113 ? 16.714 2.455 -31.091 1.00 77.25 113 ILE A N 1
ATOM 929 C CA . ILE A 1 113 ? 15.363 2.763 -30.624 1.00 77.25 113 ILE A CA 1
ATOM 930 C C . ILE A 1 113 ? 14.687 1.435 -30.295 1.00 77.25 113 ILE A C 1
ATOM 932 O O . ILE A 1 113 ? 14.480 0.613 -31.189 1.00 77.25 113 ILE A O 1
ATOM 936 N N . ALA A 1 114 ? 14.364 1.205 -29.024 1.00 76.56 114 ALA A N 1
ATOM 937 C CA . ALA A 1 114 ? 13.529 0.081 -28.612 1.00 76.56 114 ALA A CA 1
ATOM 938 C C . ALA A 1 114 ? 12.082 0.546 -28.512 1.00 76.56 114 ALA A C 1
ATOM 940 O O . ALA A 1 114 ? 11.755 1.370 -27.659 1.00 76.56 114 ALA A O 1
ATOM 941 N N . LYS A 1 115 ? 11.225 -0.030 -29.354 1.00 81.06 115 LYS A N 1
ATOM 942 C CA . LYS A 1 115 ? 9.780 0.117 -29.239 1.00 81.06 115 LYS A CA 1
ATOM 943 C C . LYS A 1 115 ? 9.262 -0.902 -28.237 1.00 81.06 115 LYS A C 1
ATOM 945 O O . LYS A 1 115 ? 9.232 -2.105 -28.511 1.00 81.06 115 LYS A O 1
ATOM 950 N N . ILE A 1 116 ? 8.887 -0.405 -27.074 1.00 80.44 116 ILE A N 1
ATOM 951 C CA . ILE A 1 116 ? 8.297 -1.164 -25.983 1.00 80.44 116 ILE A CA 1
ATOM 952 C C . ILE A 1 116 ? 6.785 -1.090 -26.153 1.00 80.44 116 ILE A C 1
ATOM 954 O O . ILE A 1 116 ? 6.217 -0.013 -26.329 1.00 80.44 116 ILE A O 1
ATOM 958 N N . LYS A 1 117 ? 6.132 -2.243 -26.112 1.00 82.44 117 LYS A N 1
ATOM 959 C CA . LYS A 1 117 ? 4.682 -2.376 -26.136 1.00 82.44 117 LYS A CA 1
ATOM 960 C C . LYS A 1 117 ? 4.249 -2.980 -24.808 1.00 82.44 117 LYS A C 1
ATOM 962 O O . LYS A 1 117 ? 4.778 -4.005 -24.402 1.00 82.44 117 LYS A O 1
ATOM 967 N N . MET A 1 118 ? 3.295 -2.360 -24.136 1.00 79.88 118 MET A N 1
ATOM 968 C CA . MET A 1 118 ? 2.740 -2.832 -22.873 1.00 79.88 118 MET A CA 1
ATOM 969 C C . MET A 1 118 ? 1.275 -3.199 -23.073 1.00 79.88 118 MET A C 1
ATOM 971 O O . MET A 1 118 ? 0.560 -2.484 -23.770 1.00 79.88 118 MET A O 1
ATOM 975 N N . GLN A 1 119 ? 0.841 -4.312 -22.490 1.00 80.81 119 GLN A N 1
ATOM 976 C CA . GLN A 1 119 ? -0.553 -4.735 -22.478 1.00 80.81 119 GLN A CA 1
ATOM 977 C C . GLN A 1 119 ? -1.079 -4.778 -21.047 1.00 80.81 119 GLN A C 1
ATOM 979 O O . GLN A 1 119 ? -0.487 -5.436 -20.186 1.00 80.81 119 GLN A O 1
ATOM 984 N N . ASN A 1 120 ? -2.211 -4.115 -20.827 1.00 75.69 120 ASN A N 1
ATOM 985 C CA . ASN A 1 120 ? -2.933 -4.144 -19.559 1.00 75.69 120 ASN A CA 1
ATOM 986 C C . ASN A 1 120 ? -3.827 -5.390 -19.449 1.00 75.69 120 ASN A C 1
ATOM 988 O O . ASN A 1 120 ? -4.162 -6.033 -20.447 1.00 75.69 120 ASN A O 1
ATOM 992 N N . MET A 1 121 ? -4.289 -5.702 -18.240 1.00 75.44 121 MET A N 1
ATOM 993 C CA . MET A 1 121 ? -5.232 -6.790 -17.946 1.00 75.44 121 MET A CA 1
ATOM 994 C C . MET A 1 121 ? -6.576 -6.638 -18.683 1.00 75.44 121 MET A C 1
ATOM 996 O O . MET A 1 121 ? -7.284 -7.622 -18.886 1.00 75.44 121 MET A O 1
ATOM 1000 N N . LEU A 1 122 ? -6.916 -5.416 -19.110 1.00 76.50 122 LEU A N 1
ATOM 1001 C CA . LEU A 1 122 ? -8.089 -5.100 -19.938 1.00 76.50 122 LEU A CA 1
ATOM 1002 C C . LEU A 1 122 ? -7.876 -5.381 -21.438 1.00 76.50 122 LEU A C 1
ATOM 1004 O O . LEU A 1 122 ? -8.823 -5.314 -22.218 1.00 76.50 122 LEU A O 1
ATOM 1008 N N . GLY A 1 123 ? -6.651 -5.716 -21.851 1.00 75.69 123 GLY A N 1
ATOM 1009 C CA . GLY A 1 123 ? -6.296 -5.999 -23.241 1.00 75.69 123 GLY A CA 1
ATOM 1010 C C . GLY A 1 123 ? -5.943 -4.770 -24.084 1.00 75.69 123 GLY A C 1
ATOM 1011 O O . GLY A 1 123 ? -5.729 -4.916 -25.287 1.00 75.69 123 GLY A O 1
ATOM 1012 N N . GLU A 1 124 ? -5.861 -3.585 -23.479 1.00 80.31 124 GLU A N 1
ATOM 1013 C CA . GLU A 1 124 ? -5.406 -2.357 -24.136 1.00 80.31 124 GLU A CA 1
ATOM 1014 C C . GLU A 1 124 ? -3.881 -2.352 -24.300 1.00 80.31 124 GLU A C 1
ATOM 1016 O O . GLU A 1 124 ? -3.160 -2.930 -23.483 1.00 80.31 124 GLU A O 1
ATOM 1021 N N . PHE A 1 125 ? -3.397 -1.730 -25.381 1.00 80.94 125 PHE A N 1
ATOM 1022 C CA . PHE A 1 125 ? -1.977 -1.685 -25.723 1.00 80.94 125 PHE A CA 1
ATOM 1023 C C . PHE A 1 125 ? -1.440 -0.255 -25.714 1.00 80.94 125 PHE A C 1
ATOM 1025 O O . PHE A 1 125 ? -1.924 0.590 -26.470 1.00 80.94 125 PHE A O 1
ATOM 1032 N N . SER A 1 126 ? -0.366 -0.043 -24.961 1.00 80.62 126 SER A N 1
ATOM 1033 C CA . SER A 1 126 ? 0.380 1.215 -24.888 1.00 80.62 126 SER A CA 1
ATOM 1034 C C . SER A 1 126 ? 1.779 1.037 -25.472 1.00 80.62 126 SER A C 1
ATOM 1036 O O . SER A 1 126 ? 2.356 -0.048 -25.404 1.00 80.62 126 SER A O 1
ATOM 1038 N N . TYR A 1 127 ? 2.329 2.093 -26.071 1.00 82.25 127 TYR A N 1
ATOM 1039 C CA . TYR A 1 127 ? 3.624 2.054 -26.755 1.00 82.25 127 TYR A CA 1
ATOM 1040 C C . TYR A 1 127 ? 4.552 3.128 -26.195 1.00 82.25 127 TYR A C 1
ATOM 1042 O O . TYR A 1 127 ? 4.119 4.255 -25.968 1.00 82.25 127 TYR A O 1
ATOM 1050 N N . ALA A 1 128 ? 5.826 2.793 -26.018 1.00 80.88 128 ALA A N 1
ATOM 1051 C CA . ALA A 1 128 ? 6.861 3.726 -25.595 1.00 80.88 128 ALA A CA 1
ATOM 1052 C C . ALA A 1 128 ? 8.173 3.448 -26.334 1.00 80.88 128 ALA A C 1
ATOM 1054 O O . ALA A 1 128 ? 8.568 2.296 -26.504 1.00 80.88 128 ALA A O 1
ATOM 1055 N N . ASP A 1 129 ? 8.860 4.510 -26.748 1.00 80.50 129 ASP A N 1
ATOM 1056 C CA . ASP A 1 129 ? 10.111 4.414 -27.496 1.00 80.50 129 ASP A CA 1
ATOM 1057 C C . ASP A 1 129 ? 11.280 4.835 -26.600 1.00 80.50 129 ASP A C 1
ATOM 1059 O O . ASP A 1 129 ? 11.443 6.010 -26.270 1.00 80.50 129 ASP A O 1
ATOM 1063 N N . ALA A 1 130 ? 12.109 3.873 -26.197 1.00 79.75 130 ALA A N 1
ATOM 1064 C CA . ALA A 1 130 ? 13.357 4.150 -25.494 1.00 79.75 130 ALA A CA 1
ATOM 1065 C C . ALA A 1 130 ? 14.475 4.371 -26.512 1.00 79.75 130 ALA A C 1
ATOM 1067 O O . ALA A 1 130 ? 14.565 3.641 -27.503 1.00 79.75 130 ALA A O 1
ATOM 1068 N N . ILE A 1 131 ? 15.363 5.335 -26.253 1.00 80.44 131 ILE A N 1
ATOM 1069 C CA . ILE A 1 131 ? 16.454 5.687 -27.172 1.00 80.44 131 ILE A CA 1
ATOM 1070 C C . ILE A 1 131 ? 17.799 5.508 -26.473 1.00 80.44 131 ILE A C 1
ATOM 1072 O O . ILE A 1 131 ? 18.015 5.988 -25.362 1.00 80.44 131 ILE A O 1
ATOM 1076 N N . TYR A 1 132 ? 18.730 4.849 -27.150 1.00 80.50 132 TYR A N 1
ATOM 1077 C CA . TYR A 1 132 ? 20.122 4.732 -26.743 1.00 80.50 132 TYR A CA 1
ATOM 1078 C C . TYR A 1 132 ? 21.014 5.221 -27.880 1.00 80.50 132 TYR A C 1
ATOM 1080 O O . TYR A 1 132 ? 21.006 4.653 -28.968 1.00 80.50 132 TYR A O 1
ATOM 1088 N N . ALA A 1 133 ? 21.765 6.294 -27.651 1.00 78.31 133 ALA A N 1
ATOM 1089 C CA . ALA A 1 133 ? 22.627 6.909 -28.650 1.00 78.31 133 ALA A CA 1
ATOM 1090 C C . ALA A 1 133 ? 24.088 6.852 -28.202 1.00 78.31 133 ALA A C 1
ATOM 1092 O O . ALA A 1 133 ? 24.426 7.218 -27.080 1.00 78.31 133 ALA A O 1
ATOM 1093 N N . VAL A 1 134 ? 24.966 6.424 -29.098 1.00 77.88 134 VAL A N 1
ATOM 1094 C CA . VAL A 1 134 ? 26.416 6.454 -28.937 1.00 77.88 134 VAL A CA 1
ATOM 1095 C C . VAL A 1 134 ? 26.958 7.459 -29.937 1.00 77.88 134 VAL A C 1
ATOM 1097 O O . VAL A 1 134 ? 26.772 7.290 -31.138 1.00 77.88 134 VAL A O 1
ATOM 1100 N N . LYS A 1 135 ? 27.614 8.507 -29.438 1.00 75.06 135 LYS A N 1
ATOM 1101 C CA . LYS A 1 135 ? 28.262 9.543 -30.246 1.00 75.06 135 LYS A CA 1
ATOM 1102 C C . LYS A 1 135 ? 29.648 9.811 -29.690 1.00 75.06 135 LYS A C 1
ATOM 1104 O O . LYS A 1 135 ? 29.800 10.018 -28.491 1.00 75.06 135 LYS A O 1
ATOM 1109 N N . ASN A 1 136 ? 30.676 9.825 -30.537 1.00 68.44 136 ASN A N 1
ATOM 1110 C CA . ASN A 1 136 ? 32.066 10.052 -30.100 1.00 68.44 136 ASN A CA 1
ATOM 1111 C C . ASN A 1 136 ? 32.540 9.113 -28.975 1.00 68.44 136 ASN A C 1
ATOM 1113 O O . ASN A 1 136 ? 33.268 9.542 -28.083 1.00 68.44 136 ASN A O 1
ATOM 1117 N N . ASN A 1 137 ? 32.143 7.835 -29.022 1.00 68.94 137 ASN A N 1
ATOM 1118 C CA . ASN A 1 137 ? 32.463 6.834 -27.993 1.00 68.94 137 ASN A CA 1
ATOM 1119 C C . ASN A 1 137 ? 31.862 7.142 -26.602 1.00 68.94 137 ASN A C 1
ATOM 1121 O O . ASN A 1 137 ? 32.271 6.554 -25.604 1.00 68.94 137 ASN A O 1
ATOM 1125 N N . ILE A 1 138 ? 30.894 8.061 -26.538 1.00 72.38 138 ILE A N 1
ATOM 1126 C CA . ILE A 1 138 ? 30.106 8.385 -25.349 1.00 72.38 138 ILE A CA 1
ATOM 1127 C C . ILE A 1 138 ? 28.701 7.831 -25.576 1.00 72.38 138 ILE A C 1
ATOM 1129 O O . ILE A 1 138 ? 28.041 8.184 -26.555 1.00 72.38 138 ILE A O 1
ATOM 1133 N N . ALA A 1 139 ? 28.261 6.949 -24.683 1.00 75.25 139 ALA A N 1
ATOM 1134 C CA . ALA A 1 139 ? 26.913 6.404 -24.681 1.00 75.25 139 ALA A CA 1
ATOM 1135 C C . ALA A 1 139 ? 25.986 7.262 -23.815 1.00 75.25 139 ALA A C 1
ATOM 1137 O O . ALA A 1 139 ? 26.328 7.610 -22.685 1.00 75.25 139 ALA A O 1
ATOM 1138 N N . GLN A 1 140 ? 24.805 7.571 -24.336 1.00 78.69 140 GLN A N 1
ATOM 1139 C CA . GLN A 1 140 ? 23.742 8.267 -23.630 1.00 78.69 140 GLN A CA 1
ATOM 1140 C C . GLN A 1 140 ? 22.425 7.514 -23.829 1.00 78.69 140 GLN A C 1
ATOM 1142 O O . GLN A 1 140 ? 22.034 7.204 -24.955 1.00 78.69 140 GLN A O 1
ATOM 1147 N N . SER A 1 141 ? 21.735 7.226 -22.728 1.00 80.19 141 SER A N 1
ATOM 1148 C CA . SER A 1 141 ? 20.387 6.665 -22.734 1.00 80.19 141 SER A CA 1
ATOM 1149 C C . SER A 1 141 ? 19.363 7.754 -22.431 1.00 80.19 141 SER A C 1
ATOM 1151 O O . SER A 1 141 ? 19.583 8.623 -21.585 1.00 80.19 141 SER A O 1
ATOM 1153 N N . PHE A 1 142 ? 18.236 7.705 -23.132 1.00 80.00 142 PHE A N 1
ATOM 1154 C CA . PHE A 1 142 ? 17.082 8.555 -22.881 1.00 80.00 142 PHE A CA 1
ATOM 1155 C C . PHE A 1 142 ? 15.946 7.685 -22.335 1.00 80.00 142 PHE A C 1
ATOM 1157 O O . PHE A 1 142 ? 15.641 6.648 -22.936 1.00 80.00 142 PHE A O 1
ATOM 1164 N N . PRO A 1 143 ? 15.346 8.067 -21.192 1.00 80.38 143 PRO A N 1
ATOM 1165 C CA . PRO A 1 143 ? 14.248 7.317 -20.604 1.00 80.38 143 PRO A CA 1
ATOM 1166 C C . PRO A 1 143 ? 13.014 7.379 -21.507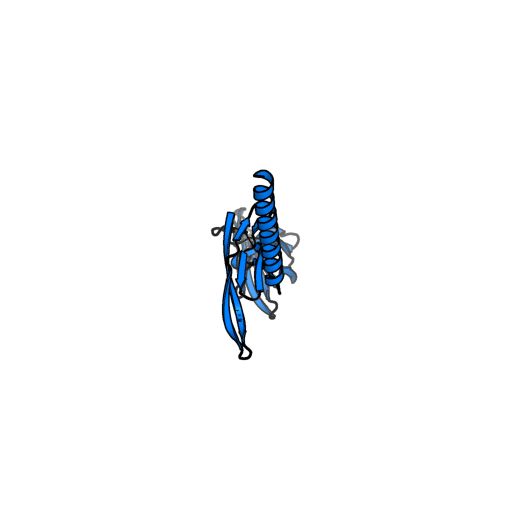 1.00 80.38 143 PRO A C 1
ATOM 1168 O O . PRO A 1 143 ? 12.695 8.437 -22.050 1.00 80.38 143 PRO A O 1
ATOM 1171 N N . ALA A 1 144 ? 12.300 6.264 -21.620 1.00 80.94 144 ALA A N 1
ATOM 1172 C CA . ALA A 1 144 ? 10.940 6.242 -22.134 1.00 80.94 144 ALA A CA 1
ATOM 1173 C C . ALA A 1 144 ? 9.960 6.259 -20.966 1.00 80.94 144 ALA A C 1
ATOM 1175 O O . ALA A 1 144 ? 10.155 5.539 -19.987 1.00 80.94 144 ALA A O 1
ATOM 1176 N N . PHE A 1 145 ? 8.908 7.055 -21.090 1.00 80.69 145 PHE A N 1
ATOM 1177 C CA . PHE A 1 145 ? 7.821 7.110 -20.123 1.00 80.69 145 PHE A CA 1
ATOM 1178 C C . PHE A 1 145 ? 6.584 6.495 -20.756 1.00 80.69 145 PHE A C 1
ATOM 1180 O O . PHE A 1 145 ? 6.287 6.759 -21.922 1.00 80.69 145 PHE A O 1
ATOM 1187 N N . LEU A 1 146 ? 5.893 5.658 -19.995 1.00 79.88 146 LEU A N 1
ATOM 1188 C CA . LEU A 1 146 ? 4.650 5.037 -20.406 1.00 79.88 146 LEU A CA 1
ATOM 1189 C C . LEU A 1 146 ? 3.622 5.274 -19.309 1.00 79.88 146 LEU A C 1
ATOM 1191 O O . LEU A 1 146 ? 3.859 4.937 -18.152 1.00 79.88 146 LEU A O 1
ATOM 1195 N N . GLU A 1 147 ? 2.492 5.852 -19.694 1.00 77.00 147 GLU A N 1
ATOM 1196 C CA . GLU A 1 147 ? 1.356 6.095 -18.811 1.00 77.00 147 GLU A CA 1
ATOM 1197 C C . GLU A 1 147 ? 0.176 5.252 -19.304 1.00 77.00 147 GLU A C 1
ATOM 1199 O O . GLU A 1 147 ? -0.168 5.284 -20.487 1.00 77.00 147 GLU A O 1
ATOM 1204 N N . ASP A 1 148 ? -0.409 4.463 -18.409 1.00 71.62 148 ASP A N 1
ATOM 1205 C CA . ASP A 1 148 ? -1.571 3.618 -18.661 1.00 71.62 148 ASP A CA 1
ATOM 1206 C C . ASP A 1 148 ? -2.598 3.824 -17.538 1.00 71.62 148 ASP A C 1
ATOM 1208 O O . ASP A 1 148 ? -2.534 3.219 -16.464 1.00 71.62 148 ASP A O 1
ATOM 1212 N N . GLY A 1 149 ? -3.514 4.769 -17.764 1.00 73.25 149 GLY A N 1
ATOM 1213 C CA . GLY A 1 149 ? -4.463 5.228 -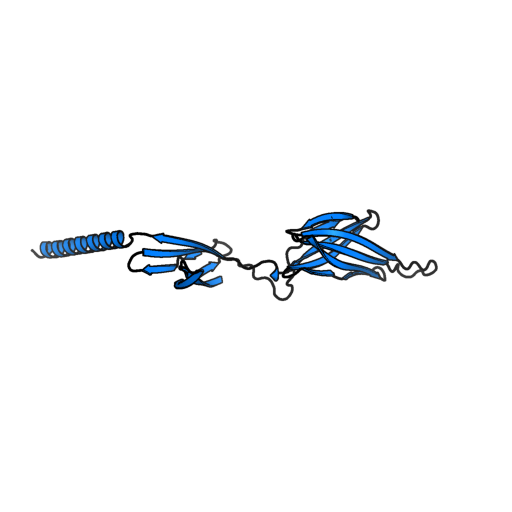16.752 1.00 73.25 149 GLY A CA 1
ATOM 1214 C C . GLY A 1 149 ? -3.757 5.898 -15.570 1.00 73.25 149 GLY A C 1
ATOM 1215 O O . GLY A 1 149 ? -3.074 6.905 -15.743 1.00 73.25 149 GLY A O 1
ATOM 1216 N N . ASP A 1 150 ? -3.931 5.333 -14.373 1.00 67.62 150 ASP A N 1
ATOM 1217 C CA . ASP A 1 150 ? -3.280 5.806 -13.142 1.00 67.62 150 ASP A CA 1
ATOM 1218 C C . ASP A 1 150 ? -1.828 5.308 -13.010 1.00 67.62 150 ASP A C 1
ATOM 1220 O O . ASP A 1 150 ? -1.109 5.759 -12.121 1.00 67.62 150 ASP A O 1
ATOM 1224 N N . LEU A 1 151 ? -1.401 4.361 -13.856 1.00 71.31 151 LEU A N 1
ATOM 1225 C CA . LEU A 1 151 ? -0.104 3.709 -13.730 1.00 71.31 151 LEU A CA 1
ATOM 1226 C C . LEU A 1 151 ? 0.939 4.368 -14.624 1.00 71.31 151 LEU A C 1
ATOM 1228 O O . LEU A 1 151 ? 0.725 4.545 -15.823 1.00 71.31 151 LEU A O 1
ATOM 1232 N N . LYS A 1 152 ? 2.096 4.695 -14.054 1.00 79.62 152 LYS A N 1
ATOM 1233 C CA . LYS A 1 152 ? 3.221 5.293 -14.775 1.00 79.62 152 LYS A CA 1
ATOM 1234 C C . LYS A 1 152 ? 4.459 4.419 -14.626 1.00 79.62 152 LYS A C 1
ATOM 1236 O O . LYS A 1 152 ? 4.816 3.994 -13.526 1.00 79.62 152 LYS A O 1
ATOM 1241 N N . TYR A 1 153 ? 5.131 4.181 -15.744 1.00 79.56 153 TYR A N 1
ATOM 1242 C CA . TYR A 1 153 ? 6.344 3.378 -15.835 1.00 79.56 153 TYR A CA 1
ATOM 1243 C C . TYR A 1 153 ? 7.438 4.147 -16.573 1.00 79.56 153 TYR A C 1
ATOM 1245 O O . TYR A 1 153 ? 7.178 4.876 -17.534 1.00 79.56 153 TYR A O 1
ATOM 1253 N N . LYS A 1 154 ? 8.686 3.956 -16.145 1.00 82.06 154 LYS A N 1
ATOM 1254 C CA . LYS A 1 154 ? 9.875 4.523 -16.789 1.00 82.06 154 LYS A CA 1
ATOM 1255 C C . LYS A 1 154 ? 10.816 3.407 -17.198 1.00 82.06 154 LYS A C 1
ATOM 1257 O O . LYS A 1 154 ? 11.201 2.576 -16.384 1.00 82.06 154 LYS A O 1
ATOM 1262 N N . PHE A 1 155 ? 11.236 3.426 -18.453 1.00 80.38 155 PHE A N 1
ATOM 1263 C CA . PHE A 1 155 ? 12.157 2.451 -19.020 1.00 80.38 155 PHE A CA 1
ATOM 1264 C C . PHE A 1 155 ? 13.464 3.130 -19.409 1.00 80.38 155 PHE A C 1
ATOM 1266 O O . PHE A 1 155 ? 13.464 4.115 -20.146 1.00 80.38 155 PHE A O 1
ATOM 1273 N N . ILE A 1 156 ? 14.591 2.603 -18.938 1.00 81.06 156 ILE A N 1
ATOM 1274 C CA . ILE A 1 156 ? 15.928 3.119 -19.247 1.00 81.06 156 ILE A CA 1
ATOM 1275 C C . ILE A 1 156 ? 16.795 1.984 -19.775 1.00 81.06 156 ILE A C 1
ATOM 1277 O O . ILE A 1 156 ? 16.838 0.898 -19.204 1.00 81.06 156 ILE A O 1
ATOM 1281 N N . PHE A 1 157 ? 17.552 2.236 -20.838 1.00 76.00 157 PHE A N 1
ATOM 1282 C CA . PHE A 1 157 ? 18.595 1.307 -21.258 1.00 76.00 157 PHE A CA 1
ATOM 1283 C C . PHE A 1 157 ? 19.721 1.245 -20.228 1.00 76.00 157 PHE A C 1
ATOM 1285 O O . PHE A 1 157 ? 20.352 2.259 -19.932 1.00 76.00 157 PHE A O 1
ATOM 1292 N N . SER A 1 158 ? 19.998 0.041 -19.730 1.00 72.62 158 SER A N 1
ATOM 1293 C CA . SER A 1 158 ? 21.140 -0.215 -18.853 1.00 72.62 158 SER A CA 1
ATOM 1294 C C . SER A 1 158 ? 22.358 -0.680 -19.632 1.00 72.62 158 SER A C 1
ATOM 1296 O O . SER A 1 158 ? 23.465 -0.223 -19.375 1.00 72.62 158 SER A O 1
ATOM 1298 N N . GLU A 1 159 ? 22.172 -1.637 -20.537 1.00 69.75 159 GLU A N 1
ATOM 1299 C CA . GLU A 1 159 ? 23.263 -2.264 -21.276 1.00 69.75 159 GLU A CA 1
ATOM 1300 C C . GLU A 1 159 ? 22.729 -2.773 -22.613 1.00 69.75 159 GLU A C 1
ATOM 1302 O O . GLU A 1 159 ? 21.633 -3.337 -22.692 1.00 69.75 159 GLU A O 1
ATOM 1307 N N . VAL A 1 160 ? 23.513 -2.579 -23.667 1.00 68.69 160 VAL A N 1
ATOM 1308 C CA . VAL A 1 160 ? 23.203 -3.094 -24.997 1.00 68.69 160 VAL A CA 1
ATOM 1309 C C . VAL A 1 160 ? 24.285 -4.093 -25.365 1.00 68.69 160 VAL A C 1
ATOM 1311 O O . VAL A 1 160 ? 25.441 -3.714 -25.544 1.00 68.69 160 VAL A O 1
ATOM 1314 N N . ASN A 1 161 ? 23.905 -5.360 -25.524 1.00 67.19 161 ASN A N 1
ATOM 1315 C CA . ASN A 1 161 ? 24.790 -6.363 -26.096 1.00 67.19 161 ASN A CA 1
ATOM 1316 C C . ASN A 1 161 ? 24.479 -6.516 -27.592 1.00 67.19 161 ASN A C 1
ATOM 1318 O O . ASN A 1 161 ? 23.557 -7.235 -27.984 1.00 67.19 161 ASN A O 1
ATOM 1322 N N . ALA A 1 162 ? 25.252 -5.809 -28.420 1.00 59.94 162 ALA A N 1
ATOM 1323 C CA . ALA A 1 162 ? 25.091 -5.799 -29.873 1.00 59.94 162 ALA A CA 1
ATOM 1324 C C . ALA A 1 162 ? 25.401 -7.157 -30.534 1.00 59.94 162 ALA A C 1
ATOM 1326 O O . ALA A 1 162 ? 24.856 -7.448 -31.593 1.00 59.94 162 ALA A O 1
ATOM 1327 N N . GLU A 1 163 ? 26.235 -7.999 -29.914 1.00 55.91 163 GLU A N 1
ATOM 1328 C CA . GLU A 1 163 ? 26.616 -9.312 -30.457 1.00 55.91 163 GLU A CA 1
ATOM 1329 C C . GLU A 1 163 ? 25.546 -10.381 -30.198 1.00 55.91 163 GLU A C 1
ATOM 1331 O O . GLU A 1 163 ? 25.297 -11.236 -31.045 1.00 55.91 163 GLU A O 1
ATOM 1336 N N . ALA A 1 164 ? 24.885 -10.322 -29.038 1.00 56.88 164 ALA A N 1
ATOM 1337 C CA . ALA A 1 164 ? 23.877 -11.300 -28.628 1.00 56.88 164 ALA A CA 1
ATOM 1338 C C . ALA A 1 164 ? 22.440 -10.942 -29.056 1.00 56.88 164 ALA A C 1
ATOM 1340 O O . ALA A 1 164 ? 21.526 -11.746 -28.849 1.00 56.88 164 ALA A O 1
ATOM 1341 N N . GLY A 1 165 ? 22.215 -9.740 -29.603 1.00 62.31 165 GLY A N 1
ATOM 1342 C CA . GLY A 1 165 ? 20.875 -9.244 -29.946 1.00 62.31 165 GLY A CA 1
ATOM 1343 C C . GLY A 1 165 ? 19.948 -9.091 -28.732 1.00 62.31 165 GLY A C 1
ATOM 1344 O O . GLY A 1 165 ? 18.727 -9.114 -28.873 1.00 62.31 165 GLY A O 1
ATOM 1345 N N . SER A 1 166 ? 20.521 -8.981 -27.530 1.00 66.19 166 SER A N 1
ATOM 1346 C CA . SER A 1 166 ? 19.797 -8.861 -26.264 1.00 66.19 166 SER A CA 1
ATOM 1347 C C . SER A 1 166 ? 20.053 -7.498 -25.639 1.00 66.19 166 SER A C 1
ATOM 1349 O O . SER A 1 166 ? 21.205 -7.058 -25.553 1.00 66.19 166 SER A O 1
ATOM 1351 N N . ILE A 1 167 ? 18.997 -6.860 -25.144 1.00 72.81 167 ILE A N 1
ATOM 1352 C CA . ILE A 1 167 ? 19.088 -5.574 -24.453 1.00 72.81 167 ILE A CA 1
ATOM 1353 C C . ILE A 1 167 ? 18.673 -5.729 -22.992 1.00 72.81 167 ILE A C 1
ATOM 1355 O O . ILE A 1 167 ? 17.767 -6.498 -22.664 1.00 72.81 167 ILE A O 1
ATOM 1359 N N . LYS A 1 168 ? 19.352 -4.989 -22.111 1.00 76.88 168 LYS A N 1
ATOM 1360 C CA . LYS A 1 168 ? 18.947 -4.821 -20.716 1.00 76.88 168 LYS A CA 1
ATOM 1361 C C . LYS A 1 168 ? 18.226 -3.499 -20.561 1.00 76.88 168 LYS A C 1
ATOM 1363 O O . LYS A 1 168 ? 18.839 -2.435 -20.692 1.00 76.88 168 LYS A O 1
ATOM 1368 N N . ILE A 1 169 ? 16.944 -3.579 -20.243 1.00 76.31 169 ILE A N 1
ATOM 1369 C CA . ILE A 1 169 ? 16.112 -2.430 -19.907 1.00 76.31 169 ILE A CA 1
ATOM 1370 C C . ILE A 1 169 ? 15.892 -2.457 -18.397 1.00 76.31 169 ILE A C 1
ATOM 1372 O O . ILE A 1 169 ? 15.543 -3.488 -17.831 1.00 76.31 169 ILE A O 1
ATOM 1376 N N . LYS A 1 170 ? 16.121 -1.329 -17.737 1.00 80.62 170 LYS A N 1
ATOM 1377 C CA . LYS A 1 170 ? 15.692 -1.084 -16.365 1.00 80.62 170 LYS A CA 1
ATOM 1378 C C . LYS A 1 170 ? 14.295 -0.489 -16.412 1.00 80.62 170 LYS A C 1
ATOM 1380 O O . LYS A 1 170 ? 14.113 0.568 -17.018 1.00 80.62 170 LYS A O 1
ATOM 1385 N N . ALA A 1 171 ? 13.333 -1.188 -15.830 1.00 80.69 171 ALA A N 1
ATOM 1386 C CA . ALA A 1 171 ? 12.000 -0.662 -15.584 1.00 80.69 171 ALA A CA 1
ATOM 1387 C C . ALA A 1 171 ? 11.949 -0.076 -14.171 1.00 80.69 171 ALA A C 1
ATOM 1389 O O . ALA A 1 171 ? 12.523 -0.657 -13.249 1.00 80.69 171 ALA A O 1
ATOM 1390 N N . TYR A 1 172 ? 11.283 1.064 -14.036 1.00 80.19 172 TYR A N 1
ATOM 1391 C CA . TYR A 1 172 ? 10.976 1.712 -12.768 1.00 80.19 172 TYR A CA 1
ATOM 1392 C C . TYR A 1 172 ? 9.482 1.999 -12.707 1.00 80.19 172 TYR A C 1
ATOM 1394 O O . TYR A 1 172 ? 8.871 2.371 -13.718 1.00 80.19 172 TYR A O 1
ATOM 1402 N N . GLU A 1 173 ? 8.920 1.874 -11.515 1.00 78.00 173 GLU A N 1
ATOM 1403 C CA . GLU A 1 173 ? 7.5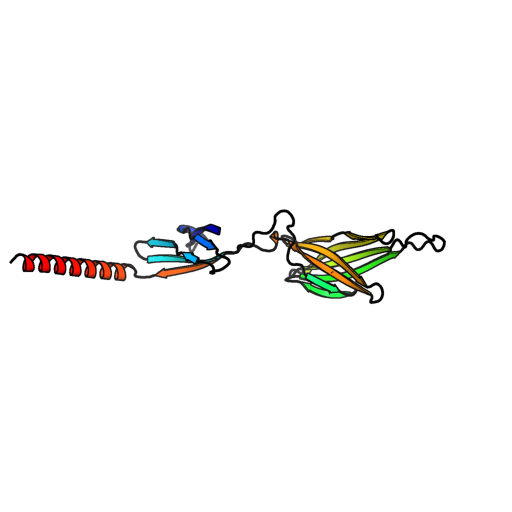27 2.190 -11.224 1.00 78.00 173 GLU A CA 1
ATOM 1404 C C . GLU A 1 173 ? 7.415 3.559 -10.576 1.00 78.00 173 GLU A C 1
ATOM 1406 O O . GLU A 1 173 ? 8.295 3.978 -9.829 1.00 78.00 173 GLU A O 1
ATOM 1411 N N . HIS A 1 174 ? 6.339 4.275 -10.879 1.00 77.69 174 HIS A N 1
ATOM 1412 C CA . HIS A 1 174 ? 6.063 5.548 -10.234 1.00 77.69 174 HIS A CA 1
ATOM 1413 C C . HIS A 1 174 ? 5.396 5.335 -8.868 1.00 77.69 174 HIS A C 1
ATOM 1415 O O . HIS A 1 174 ? 4.544 4.460 -8.747 1.00 77.69 174 HIS A O 1
ATOM 1421 N N . ILE A 1 175 ? 5.705 6.175 -7.874 1.00 66.19 175 ILE A N 1
ATOM 1422 C CA . ILE A 1 175 ? 5.102 6.118 -6.522 1.00 66.19 175 ILE A CA 1
ATOM 1423 C C . ILE A 1 175 ? 3.567 6.099 -6.574 1.00 66.19 175 ILE A C 1
ATOM 1425 O O . ILE A 1 175 ? 2.936 5.367 -5.825 1.00 66.19 175 ILE A O 1
ATOM 1429 N N . ASP A 1 176 ? 2.957 6.871 -7.483 1.00 67.56 176 ASP A N 1
ATOM 1430 C CA . ASP A 1 176 ? 1.492 6.896 -7.689 1.00 67.56 176 ASP A CA 1
ATOM 1431 C C . ASP A 1 176 ? 0.874 5.500 -7.936 1.00 67.56 176 ASP A C 1
ATOM 1433 O O . ASP A 1 176 ? -0.316 5.302 -7.675 1.00 67.56 176 ASP A O 1
ATOM 1437 N N . ASN A 1 177 ? 1.658 4.534 -8.433 1.00 67.19 177 ASN A N 1
ATOM 1438 C CA . ASN A 1 177 ? 1.199 3.162 -8.654 1.00 67.19 177 ASN A CA 1
ATOM 1439 C C . ASN A 1 177 ? 0.946 2.431 -7.325 1.00 67.19 177 ASN A C 1
ATOM 1441 O O . ASN A 1 177 ? 0.071 1.561 -7.244 1.00 67.19 177 ASN A O 1
ATOM 1445 N N . GLU A 1 178 ? 1.682 2.796 -6.277 1.00 66.31 178 GLU A N 1
ATOM 1446 C CA . GLU A 1 178 ? 1.559 2.244 -4.936 1.00 66.31 178 GLU A CA 1
ATOM 1447 C C . GLU A 1 178 ? 0.568 3.078 -4.128 1.00 66.31 178 GLU A C 1
ATOM 1449 O O . GLU A 1 178 ? 0.868 4.131 -3.565 1.00 66.31 178 GLU A O 1
ATOM 1454 N N . LYS A 1 179 ? -0.682 2.608 -4.080 1.00 66.44 179 LYS A N 1
ATOM 1455 C CA . LYS A 1 179 ? -1.707 3.277 -3.277 1.00 66.44 179 LYS A CA 1
ATOM 1456 C C . LYS A 1 179 ? -1.408 3.052 -1.792 1.00 66.44 179 LYS A C 1
ATOM 1458 O O . LYS A 1 179 ? -1.347 1.892 -1.377 1.00 66.44 179 LYS A O 1
ATOM 1463 N N . PRO A 1 180 ? -1.314 4.120 -0.977 1.00 64.50 180 PRO A N 1
ATOM 1464 C CA . PRO A 1 180 ? -1.069 3.970 0.447 1.00 64.50 180 PRO A CA 1
ATOM 1465 C C . PRO A 1 180 ? -2.233 3.209 1.073 1.00 64.50 180 PRO A C 1
ATOM 1467 O O . PRO A 1 180 ? -3.403 3.549 0.869 1.00 64.50 180 PRO A O 1
ATOM 1470 N N . PHE A 1 181 ? -1.922 2.175 1.847 1.00 67.62 181 PHE A N 1
ATOM 1471 C CA . PHE A 1 181 ? -2.931 1.379 2.529 1.00 67.62 181 PHE A CA 1
ATOM 1472 C C . PHE A 1 181 ? -2.627 1.255 4.020 1.00 67.62 181 PHE A C 1
ATOM 1474 O O . PHE A 1 181 ? -1.485 1.312 4.482 1.00 67.62 181 PHE A O 1
ATOM 1481 N N . ILE A 1 182 ? -3.699 1.077 4.787 1.00 69.69 182 ILE A N 1
ATOM 1482 C CA . ILE A 1 182 ? -3.638 0.790 6.216 1.00 69.69 182 ILE A CA 1
ATOM 1483 C C . ILE A 1 182 ? -4.288 -0.566 6.468 1.00 69.69 182 ILE A C 1
ATOM 1485 O O . ILE A 1 182 ? -5.354 -0.873 5.934 1.00 69.69 182 ILE A O 1
ATOM 1489 N N . ILE A 1 183 ? -3.655 -1.390 7.298 1.00 70.19 183 ILE A N 1
ATOM 1490 C CA . ILE A 1 183 ? -4.248 -2.634 7.788 1.00 70.19 183 ILE A CA 1
ATOM 1491 C C . ILE A 1 183 ? -4.770 -2.359 9.190 1.00 70.19 183 ILE A C 1
ATOM 1493 O O . ILE A 1 183 ? -3.993 -2.156 10.125 1.00 70.19 183 ILE A O 1
ATOM 1497 N N . MET A 1 184 ? -6.091 -2.392 9.354 1.00 72.12 184 MET A N 1
ATOM 1498 C CA . MET A 1 184 ? -6.748 -2.208 10.646 1.00 72.12 184 MET A CA 1
ATOM 1499 C C . MET A 1 184 ? -7.602 -3.411 11.036 1.00 72.12 184 MET A C 1
ATOM 1501 O O . MET A 1 184 ? -8.193 -4.088 10.198 1.00 72.12 184 MET A O 1
ATOM 1505 N N . LYS A 1 185 ? -7.691 -3.652 12.342 1.00 67.38 185 LYS A N 1
ATOM 1506 C CA . LYS A 1 185 ? -8.586 -4.629 12.952 1.00 67.38 185 LYS A CA 1
ATOM 1507 C C . LYS A 1 185 ? -9.584 -3.893 13.838 1.00 67.38 185 LYS A C 1
ATOM 1509 O O . LYS A 1 185 ? -9.176 -3.253 14.803 1.00 67.38 185 LYS A O 1
ATOM 1514 N N . ALA A 1 186 ? -10.871 -4.022 13.530 1.00 70.44 186 ALA A N 1
ATOM 1515 C CA . ALA A 1 186 ? -11.958 -3.547 14.378 1.00 70.44 186 ALA A CA 1
ATOM 1516 C C . ALA A 1 186 ? -12.574 -4.733 15.139 1.00 70.44 186 ALA A C 1
ATOM 1518 O O . ALA A 1 186 ? -12.931 -5.744 14.533 1.00 70.44 186 ALA A O 1
ATOM 1519 N N . ILE A 1 187 ? -12.674 -4.633 16.464 1.00 74.44 187 ILE A N 1
ATOM 1520 C CA . ILE A 1 187 ? -13.265 -5.656 17.335 1.00 74.44 187 ILE A CA 1
ATOM 1521 C C . ILE A 1 187 ? -14.431 -5.026 18.089 1.00 74.44 187 ILE A C 1
ATOM 1523 O O . ILE A 1 187 ? -14.263 -4.010 18.758 1.00 74.44 187 ILE A O 1
ATOM 1527 N N . ILE A 1 188 ? -15.601 -5.654 17.999 1.00 72.62 188 ILE A N 1
ATOM 1528 C CA . ILE A 1 188 ? -16.782 -5.285 18.781 1.00 72.62 188 ILE A CA 1
ATOM 1529 C C . ILE A 1 188 ? -16.862 -6.250 19.959 1.00 72.62 188 ILE A C 1
ATOM 1531 O O . ILE A 1 188 ? -16.916 -7.463 19.748 1.00 72.62 188 ILE A O 1
ATOM 1535 N N . PHE A 1 189 ? -16.893 -5.728 21.184 1.00 71.88 189 PHE A N 1
ATOM 1536 C CA . PHE A 1 189 ? -17.144 -6.542 22.373 1.00 71.88 189 PHE A CA 1
ATOM 1537 C C . PHE A 1 189 ? -18.614 -6.432 22.780 1.00 71.88 189 PHE A C 1
ATOM 1539 O O . PHE A 1 189 ? -19.009 -5.451 23.420 1.00 71.88 189 PHE A O 1
ATOM 1546 N N . PRO A 1 190 ? -19.452 -7.423 22.427 1.00 65.00 190 PRO A N 1
ATOM 1547 C CA . PRO A 1 190 ? -20.814 -7.468 22.929 1.00 65.00 190 PRO A CA 1
ATOM 1548 C C . PRO A 1 190 ? -20.790 -7.759 24.438 1.00 65.00 190 PRO A C 1
ATOM 1550 O O . PRO A 1 190 ? -20.032 -8.609 24.901 1.00 65.00 190 PRO A O 1
ATOM 1553 N N . TYR A 1 191 ? -21.643 -7.072 25.204 1.00 70.44 191 TYR A N 1
ATOM 1554 C CA . TYR A 1 191 ? -21.819 -7.250 26.657 1.00 70.44 191 TYR A CA 1
ATOM 1555 C C . TYR A 1 191 ? -20.691 -6.734 27.574 1.00 70.44 191 TYR A C 1
ATOM 1557 O O . TYR A 1 191 ? -20.551 -7.223 28.698 1.00 70.44 191 TYR A O 1
ATOM 1565 N N . ILE A 1 192 ? -19.961 -5.681 27.182 1.00 75.62 192 ILE A N 1
ATOM 1566 C CA . ILE A 1 192 ? -19.004 -4.980 28.071 1.00 75.62 192 ILE A CA 1
ATOM 1567 C C . ILE A 1 192 ? -19.632 -4.568 29.419 1.00 75.62 192 ILE A C 1
ATOM 1569 O O . ILE A 1 192 ? -18.986 -4.599 30.466 1.00 75.62 192 ILE A O 1
ATOM 1573 N N . ASN A 1 193 ? -20.934 -4.274 29.423 1.00 74.00 193 ASN A N 1
ATOM 1574 C CA . ASN A 1 193 ? -21.690 -3.905 30.618 1.00 74.00 193 ASN A CA 1
ATOM 1575 C C . ASN A 1 193 ? -21.624 -4.974 31.724 1.00 74.00 193 ASN A C 1
ATOM 1577 O O . ASN A 1 193 ? -21.636 -4.627 32.903 1.00 74.00 193 ASN A O 1
ATOM 1581 N N . LEU A 1 194 ? -21.499 -6.262 31.377 1.00 82.75 194 LEU A N 1
ATOM 1582 C CA . LEU A 1 194 ? -21.347 -7.337 32.364 1.00 82.75 194 LEU A CA 1
ATOM 1583 C C . LEU A 1 194 ? -20.001 -7.243 33.098 1.00 82.75 194 LEU A C 1
ATOM 1585 O O . LEU A 1 194 ? -19.935 -7.452 34.310 1.00 82.75 194 LEU A O 1
ATOM 1589 N N . LEU A 1 195 ? -18.941 -6.879 32.372 1.00 83.88 195 LEU A N 1
ATOM 1590 C CA . LEU A 1 195 ? -17.607 -6.672 32.929 1.00 83.88 195 LEU A CA 1
ATOM 1591 C C . LEU A 1 195 ? -17.604 -5.457 33.864 1.00 83.88 195 LEU A C 1
ATOM 1593 O O . LEU A 1 195 ? -17.119 -5.558 34.991 1.00 83.88 195 LEU A O 1
ATOM 1597 N N . TRP A 1 196 ? -18.228 -4.350 33.451 1.00 81.69 196 TRP A N 1
ATOM 1598 C CA . TRP A 1 196 ? -18.379 -3.153 34.285 1.00 81.69 196 TRP A CA 1
ATOM 1599 C C . TRP A 1 196 ? -19.173 -3.413 35.568 1.00 81.69 196 TRP A C 1
ATOM 1601 O O . TRP A 1 196 ? -18.755 -2.976 36.641 1.00 81.69 196 TRP A O 1
ATOM 1611 N N . ILE A 1 197 ? -20.272 -4.172 35.495 1.00 87.25 197 ILE A N 1
ATOM 1612 C CA . ILE A 1 197 ? -21.037 -4.580 36.685 1.00 87.25 197 ILE A CA 1
ATOM 1613 C C . ILE A 1 197 ? -20.154 -5.400 37.634 1.00 87.25 197 ILE A C 1
ATOM 1615 O O . ILE A 1 197 ? -20.147 -5.140 38.839 1.00 87.25 197 ILE A O 1
ATOM 1619 N N . GLY A 1 198 ? -19.371 -6.346 37.106 1.00 88.94 198 GLY A N 1
ATOM 1620 C CA . GLY A 1 198 ? -18.417 -7.125 37.897 1.00 88.94 198 GLY A CA 1
ATOM 1621 C C . GLY A 1 198 ? -17.355 -6.251 38.573 1.00 88.94 198 GLY A C 1
ATOM 1622 O O . GLY A 1 198 ? -17.106 -6.396 39.770 1.00 88.94 198 GLY A O 1
ATOM 1623 N N . ALA A 1 199 ? -16.773 -5.299 37.838 1.00 88.00 199 ALA A N 1
ATOM 1624 C CA . ALA A 1 199 ? -15.778 -4.364 38.360 1.00 88.00 199 ALA A CA 1
ATOM 1625 C C . ALA A 1 199 ? -16.343 -3.474 39.480 1.00 88.00 199 ALA A C 1
ATOM 1627 O O . ALA A 1 199 ? -15.717 -3.332 40.532 1.00 88.00 199 ALA A O 1
ATOM 1628 N N . ILE A 1 200 ? -17.554 -2.936 39.300 1.00 90.00 200 ILE A N 1
ATOM 1629 C CA . ILE A 1 200 ? -18.246 -2.137 40.322 1.00 90.00 200 ILE A CA 1
ATOM 1630 C C . ILE A 1 200 ? -18.529 -2.985 41.565 1.00 90.00 200 ILE A C 1
ATOM 1632 O O . ILE A 1 200 ? -18.281 -2.537 42.684 1.00 90.00 200 ILE A O 1
ATOM 1636 N N . LEU A 1 201 ? -19.000 -4.223 41.395 1.00 93.62 201 LEU A N 1
ATOM 1637 C CA . LEU A 1 201 ? -19.310 -5.114 42.512 1.00 93.62 201 LEU A CA 1
ATOM 1638 C C . LEU A 1 201 ? -18.057 -5.457 43.333 1.00 93.62 201 LEU A C 1
ATOM 1640 O O . LEU A 1 201 ? -18.098 -5.416 44.564 1.00 93.62 201 LEU A O 1
ATOM 1644 N N . MET A 1 202 ? -16.924 -5.708 42.669 1.00 93.12 202 MET A N 1
ATOM 1645 C CA . MET A 1 202 ? -15.632 -5.896 43.338 1.00 93.12 202 MET A CA 1
ATOM 1646 C C . MET A 1 202 ? -15.167 -4.628 44.066 1.00 93.12 202 MET A C 1
ATOM 1648 O O . MET A 1 202 ? -14.723 -4.716 45.213 1.00 93.12 202 MET A O 1
ATOM 1652 N N . ALA A 1 203 ? -15.299 -3.450 43.449 1.00 92.81 203 ALA A N 1
ATOM 1653 C CA . ALA A 1 203 ? -14.925 -2.177 44.067 1.00 92.81 203 ALA A CA 1
ATOM 1654 C C . ALA A 1 203 ? -15.757 -1.891 45.329 1.00 92.81 203 ALA A C 1
ATOM 1656 O O . ALA A 1 203 ? -15.205 -1.532 46.371 1.00 92.81 203 ALA A O 1
ATOM 1657 N N . VAL A 1 204 ? -17.072 -2.124 45.269 1.00 94.12 204 VAL A N 1
ATOM 1658 C CA . VAL A 1 204 ? -17.983 -1.969 46.412 1.00 94.12 204 VAL A CA 1
ATOM 1659 C C . VAL A 1 204 ? -17.662 -2.979 47.512 1.00 94.12 204 VAL A C 1
ATOM 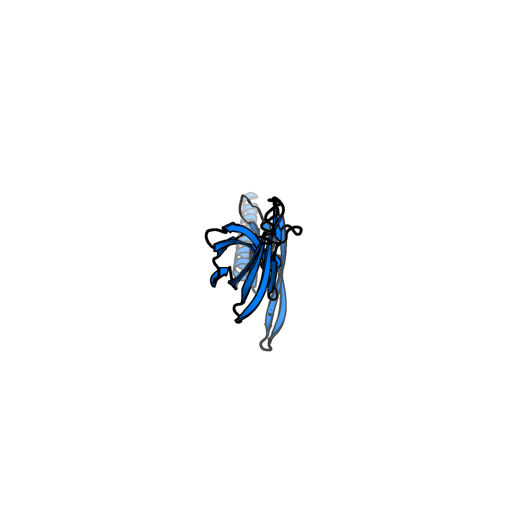1661 O O . VAL A 1 204 ? -17.545 -2.592 48.674 1.00 94.12 204 VAL A O 1
ATOM 1664 N N . GLY A 1 205 ? -17.461 -4.256 47.172 1.00 93.75 205 GLY A N 1
ATOM 1665 C CA . GLY A 1 205 ? -17.074 -5.278 48.149 1.00 93.75 205 GLY A CA 1
ATOM 1666 C C . GLY A 1 205 ? -15.755 -4.942 48.849 1.00 93.75 205 GLY A C 1
ATOM 1667 O O . GLY A 1 205 ? -15.642 -5.058 50.072 1.00 93.75 205 GLY A O 1
ATOM 1668 N N . THR A 1 206 ? -14.779 -4.441 48.090 1.00 94.19 206 THR A N 1
ATOM 1669 C CA . THR A 1 206 ? -13.485 -3.999 48.624 1.00 94.19 206 THR A CA 1
ATOM 1670 C C . THR A 1 206 ? -13.654 -2.795 49.551 1.00 94.19 206 THR A C 1
ATOM 1672 O O . THR A 1 206 ? -13.148 -2.819 50.671 1.00 94.19 206 THR A O 1
ATOM 1675 N N . LEU A 1 207 ? -14.433 -1.781 49.155 1.00 92.94 207 LEU A N 1
ATOM 1676 C CA . LEU A 1 207 ? -14.746 -0.621 49.997 1.00 92.94 207 LEU A CA 1
ATOM 1677 C C . LEU A 1 207 ? -15.411 -1.027 51.316 1.00 92.94 207 LEU A C 1
ATOM 1679 O O . LEU A 1 207 ? -14.985 -0.576 52.378 1.00 92.94 207 LEU A O 1
ATOM 1683 N N . ILE A 1 208 ? -16.414 -1.909 51.274 1.00 91.94 208 ILE A N 1
ATOM 1684 C CA . ILE A 1 208 ? -17.089 -2.409 52.482 1.00 91.94 208 ILE A CA 1
ATOM 1685 C C . ILE A 1 208 ? -16.087 -3.125 53.395 1.00 91.94 208 ILE A C 1
ATOM 1687 O O . ILE A 1 208 ? -16.073 -2.879 54.602 1.00 91.94 208 ILE A O 1
ATOM 1691 N N . SER A 1 209 ? -15.223 -3.963 52.822 1.00 92.25 209 SER A N 1
ATOM 1692 C CA . SER A 1 209 ? -14.215 -4.725 53.566 1.00 92.25 209 SER A CA 1
ATOM 1693 C C . SER A 1 209 ? -13.199 -3.802 54.248 1.00 92.25 209 SER A C 1
ATOM 1695 O O . SER A 1 209 ? -12.882 -3.978 55.424 1.00 92.25 209 SER A O 1
ATOM 1697 N N . VAL A 1 210 ? -12.752 -2.757 53.547 1.00 91.94 210 VAL A N 1
ATOM 1698 C CA . VAL A 1 210 ? -11.845 -1.729 54.076 1.00 91.94 210 VAL A CA 1
ATOM 1699 C C . VAL A 1 210 ? -12.510 -0.922 55.197 1.00 91.94 210 VAL A C 1
ATOM 1701 O O . VAL A 1 210 ? -11.915 -0.726 56.257 1.00 91.94 210 VAL A O 1
ATOM 1704 N N . ILE A 1 211 ? -13.766 -0.499 55.024 1.00 90.69 211 ILE A N 1
ATOM 1705 C CA . ILE A 1 211 ? -14.516 0.240 56.055 1.00 90.69 211 ILE A CA 1
ATOM 1706 C C . ILE A 1 211 ? -14.716 -0.620 57.313 1.00 90.69 211 ILE A C 1
ATOM 1708 O O . ILE A 1 211 ? -14.583 -0.121 58.433 1.00 90.69 211 ILE A O 1
ATOM 1712 N N . GLN A 1 212 ? -15.023 -1.911 57.153 1.00 88.38 212 GLN A N 1
ATOM 1713 C CA . GLN A 1 212 ? -15.147 -2.843 58.277 1.00 88.38 212 GLN A CA 1
ATOM 1714 C C . GLN A 1 212 ? -13.813 -3.046 59.001 1.00 88.38 212 GLN A C 1
ATOM 1716 O O . GLN A 1 212 ? -13.790 -3.045 60.232 1.00 88.38 212 GLN A O 1
ATOM 1721 N N . LEU A 1 213 ? -12.705 -3.153 58.262 1.00 86.50 213 LEU A N 1
ATOM 1722 C CA . LEU A 1 213 ? -11.365 -3.248 58.837 1.00 86.50 213 LEU A CA 1
ATOM 1723 C C . LEU A 1 213 ? -11.044 -2.021 59.704 1.00 86.50 213 LEU A C 1
ATOM 1725 O O . LEU A 1 213 ? -10.672 -2.176 60.866 1.00 86.50 213 LEU A O 1
ATOM 1729 N N . PHE A 1 214 ? -11.271 -0.806 59.196 1.00 86.69 214 PHE A N 1
ATOM 1730 C CA . PHE A 1 214 ? -11.028 0.425 59.960 1.00 86.69 214 PHE A CA 1
ATOM 1731 C C . PHE A 1 214 ? -11.913 0.554 61.206 1.00 86.69 214 PHE A C 1
ATOM 1733 O O . PHE A 1 214 ? -11.455 1.061 62.230 1.00 86.69 214 PHE A O 1
ATOM 1740 N N . LYS A 1 215 ? -13.163 0.073 61.162 1.00 80.19 215 LYS A N 1
ATOM 1741 C CA . LYS A 1 215 ? -14.032 0.024 62.351 1.00 80.19 215 LYS A CA 1
ATOM 1742 C C . LYS A 1 215 ? -13.537 -0.974 63.400 1.00 80.19 215 LYS A C 1
ATOM 1744 O O . LYS A 1 215 ? -13.669 -0.699 64.586 1.00 80.19 215 LYS A O 1
ATOM 1749 N N . LYS A 1 216 ? -12.958 -2.102 62.976 1.00 73.31 216 LYS A N 1
ATOM 1750 C CA . LYS A 1 216 ? -12.462 -3.159 63.870 1.00 73.31 216 LYS A CA 1
ATOM 1751 C C . LYS A 1 216 ? -11.118 -2.819 64.523 1.00 73.31 216 LYS A C 1
ATOM 1753 O O . LYS A 1 216 ? -10.862 -3.288 65.617 1.00 73.31 216 LYS A O 1
ATOM 1758 N N . VAL A 1 217 ? -10.286 -1.998 63.876 1.00 71.50 217 VAL A N 1
ATOM 1759 C CA . VAL A 1 217 ? -8.990 -1.524 64.412 1.00 71.50 217 VAL A CA 1
ATOM 1760 C C . VAL A 1 217 ? -9.153 -0.397 65.445 1.00 71.50 217 VAL A C 1
ATOM 1762 O O . VAL A 1 217 ? -8.248 -0.145 66.233 1.00 71.50 217 VAL A O 1
ATOM 1765 N N . LYS A 1 218 ? -10.297 0.302 65.448 1.00 54.53 218 LYS A N 1
ATOM 1766 C CA . LYS A 1 218 ? -10.585 1.412 66.375 1.00 54.53 218 LYS A CA 1
ATOM 1767 C C . LYS A 1 218 ? -11.321 0.975 67.656 1.00 54.53 218 LYS A C 1
ATOM 1769 O O . LYS A 1 218 ? -11.557 1.823 68.515 1.00 54.53 218 LYS A O 1
ATOM 1774 N N . SER A 1 219 ? -11.710 -0.300 67.750 1.00 49.19 219 SER A N 1
ATOM 1775 C CA . SER A 1 219 ? -12.274 -0.951 68.943 1.00 49.19 219 SER A CA 1
ATOM 1776 C C . SER A 1 219 ? -11.218 -1.801 69.627 1.00 49.19 219 SER A C 1
ATOM 1778 O O . SER A 1 219 ? -11.410 -2.028 70.839 1.00 49.19 219 SER A O 1
#

Sequence (219 aa):
INKTYEVEYFNLKKDGTFEYQFTLNPFIQLNEIMGNVAEPSTQHFLLYDVYSHLTYADVDEHDINDPYHQESIINIKQGDTLTYDKHFIFLDSLMVNANTNPESQKALDVMLIAKIKMQNMLGEFSYADAIYAVKNNIAQSFPAFLEDGDLKYKFIFSEVNAEAGSIKIKAYEHIDNEKPFIIMKAIIFPYINLLWIGAILMAVGTLISVIQLFKKVKS